Protein AF-A0A7S4EX58-F1 (afdb_monomer_lite)

Sequence (328 aa):
DALAAELEEMRSSMSAAATAREAELASVRAELAATAEAAAAAKGGKDETEAAVLAARRKLASLESQLEQAQHDAELAQRRLKDAAAASDQKIAAAEAQLAAAAAAHTKQLEEARRLGEASAAEAAAAKEEGRKRVEDAERRLAQAEAAAAKSEAGSAAAAAAAKEAIERRAPLEAELASLRARLSEMESKSSGENDKSKMQLLELQEEKRRLTDALARANAEVASSKQAVELLSAQTDKFKGTLAQATKERANLEKEAMLRAEGMRSELMNKVKKLEEELGTASKALEAATAREAAAETERRGVLKDLAEARRAGEESRKALATARDK

Radius of gyration: 64.15 Å; chains: 1; bounding box: 163×26×193 Å

pLDDT: mean 75.38, std 9.01, range [48.28, 93.81]

Structure (mmCIF, N/CA/C/O backbone):
data_AF-A0A7S4EX58-F1
#
_entry.id   AF-A0A7S4EX58-F1
#
loop_
_atom_site.group_PDB
_atom_site.id
_atom_site.type_symbol
_atom_site.label_atom_id
_atom_site.label_alt_id
_atom_site.label_comp_id
_atom_site.label_asym_id
_atom_site.label_entity_id
_atom_site.label_seq_id
_atom_site.pdbx_PDB_ins_code
_atom_site.Cartn_x
_atom_site.Cartn_y
_atom_site.Cartn_z
_atom_site.occupancy
_atom_site.B_iso_or_equiv
_atom_site.auth_seq_id
_atom_site.auth_comp_id
_atom_site.auth_asym_id
_atom_site.auth_atom_id
_atom_site.pdbx_PDB_model_num
ATOM 1 N N . ASP A 1 1 ? 0.909 6.487 7.377 1.00 48.28 1 ASP A N 1
ATOM 2 C CA . ASP A 1 1 ? 0.699 7.629 6.461 1.00 48.28 1 ASP A CA 1
ATOM 3 C C . ASP A 1 1 ? 1.963 8.412 6.144 1.00 48.28 1 ASP A C 1
ATOM 5 O O . ASP A 1 1 ? 2.427 8.293 5.021 1.00 48.28 1 ASP A O 1
ATOM 9 N N . ALA A 1 2 ? 2.586 9.123 7.092 1.00 50.66 2 ALA A N 1
ATOM 10 C CA . ALA A 1 2 ? 3.796 9.920 6.810 1.00 50.66 2 ALA A CA 1
ATOM 11 C C . ALA A 1 2 ? 4.943 9.109 6.165 1.00 50.66 2 ALA A C 1
ATOM 13 O O . ALA A 1 2 ? 5.478 9.494 5.134 1.00 50.66 2 ALA A O 1
ATOM 14 N N . LEU A 1 3 ? 5.239 7.927 6.714 1.00 53.72 3 LEU A N 1
ATOM 15 C CA . LEU A 1 3 ? 6.291 7.030 6.216 1.00 53.72 3 LEU A CA 1
ATOM 16 C C . LEU A 1 3 ? 5.962 6.429 4.834 1.00 53.72 3 LEU A C 1
ATOM 18 O O . LEU A 1 3 ? 6.857 6.143 4.048 1.00 53.72 3 LEU A O 1
ATOM 22 N N . ALA A 1 4 ? 4.673 6.252 4.526 1.00 58.47 4 ALA A N 1
ATOM 23 C CA . ALA A 1 4 ? 4.229 5.766 3.221 1.00 58.47 4 ALA A CA 1
ATOM 24 C C . ALA A 1 4 ? 4.344 6.866 2.154 1.00 58.47 4 ALA A C 1
ATOM 26 O O . ALA A 1 4 ? 4.816 6.592 1.057 1.00 58.47 4 ALA A O 1
ATOM 27 N N . ALA A 1 5 ? 3.988 8.109 2.496 1.00 66.44 5 ALA A N 1
ATOM 28 C CA . ALA A 1 5 ? 4.151 9.261 1.613 1.00 66.44 5 ALA A CA 1
ATOM 29 C C . ALA A 1 5 ? 5.629 9.511 1.264 1.00 66.44 5 ALA A C 1
ATOM 31 O O . ALA A 1 5 ? 5.960 9.702 0.098 1.00 66.44 5 ALA A O 1
ATOM 32 N N . GLU A 1 6 ? 6.520 9.421 2.253 1.00 65.44 6 GLU A N 1
ATOM 33 C CA . GLU A 1 6 ? 7.967 9.604 2.077 1.00 65.44 6 GLU A CA 1
ATOM 34 C C . GLU A 1 6 ? 8.585 8.508 1.184 1.00 65.44 6 GLU A C 1
ATOM 36 O O . GLU A 1 6 ? 9.421 8.775 0.318 1.00 65.44 6 GLU A O 1
ATOM 41 N N . LEU A 1 7 ? 8.127 7.259 1.336 1.00 64.81 7 LEU A N 1
ATOM 42 C CA . LEU A 1 7 ? 8.541 6.146 0.478 1.00 64.81 7 LEU A CA 1
ATOM 43 C C . LEU A 1 7 ? 7.990 6.265 -0.955 1.00 64.81 7 LEU A C 1
ATOM 45 O O . LEU A 1 7 ? 8.694 5.905 -1.901 1.00 64.81 7 LEU A O 1
ATOM 49 N N . GLU A 1 8 ? 6.774 6.786 -1.136 1.00 67.88 8 GLU A N 1
ATOM 50 C CA . GLU A 1 8 ? 6.180 7.029 -2.459 1.00 67.88 8 GLU A CA 1
ATOM 51 C C . GLU A 1 8 ? 6.888 8.181 -3.194 1.00 67.88 8 GLU A C 1
ATOM 53 O O . GLU A 1 8 ? 7.165 8.084 -4.391 1.00 67.88 8 GLU A O 1
ATOM 58 N N . GLU A 1 9 ? 7.266 9.242 -2.478 1.00 75.56 9 GLU A N 1
ATOM 59 C CA . GLU A 1 9 ? 8.052 10.358 -3.014 1.00 75.56 9 GLU A CA 1
ATOM 60 C C . GLU A 1 9 ? 9.459 9.907 -3.436 1.00 75.56 9 GLU A C 1
ATOM 62 O O . GLU A 1 9 ? 9.916 10.205 -4.548 1.00 75.56 9 GLU A O 1
ATOM 67 N N . MET A 1 10 ? 10.127 9.093 -2.609 1.00 69.81 10 MET A N 1
ATOM 68 C CA . MET A 1 10 ? 11.399 8.471 -2.983 1.00 69.81 10 MET A CA 1
ATOM 69 C C . MET A 1 10 ? 11.248 7.562 -4.208 1.00 69.81 10 MET A C 1
ATOM 71 O O . MET A 1 10 ? 12.064 7.620 -5.125 1.00 69.81 10 MET A O 1
ATOM 75 N N . ARG A 1 11 ? 10.189 6.751 -4.280 1.00 73.94 11 ARG A N 1
ATOM 76 C CA . ARG A 1 11 ? 9.934 5.883 -5.439 1.00 73.94 11 ARG A CA 1
ATOM 77 C C . ARG A 1 11 ? 9.703 6.692 -6.717 1.00 73.94 11 ARG A C 1
ATOM 79 O O . ARG A 1 11 ? 10.275 6.360 -7.754 1.00 73.94 11 ARG A O 1
ATOM 86 N N . SER A 1 12 ? 8.887 7.741 -6.644 1.00 73.12 12 SER A N 1
ATOM 87 C CA . SER A 1 12 ? 8.577 8.620 -7.776 1.00 73.12 12 SER A CA 1
ATOM 88 C C . SER A 1 12 ? 9.828 9.343 -8.282 1.00 73.12 12 SER A C 1
ATOM 90 O O . SER A 1 12 ? 10.122 9.317 -9.479 1.00 73.12 12 SER A O 1
ATOM 92 N N . SER A 1 13 ? 10.632 9.899 -7.370 1.00 73.94 13 SER A N 1
ATOM 93 C CA . SER A 1 13 ? 11.884 10.580 -7.724 1.00 73.94 13 SER A CA 1
ATOM 94 C C . SER A 1 13 ? 12.933 9.628 -8.312 1.00 73.94 13 SER A C 1
ATOM 96 O O . SER A 1 13 ? 13.557 9.965 -9.318 1.00 73.94 13 SER A O 1
ATOM 98 N N . MET A 1 14 ? 13.078 8.411 -7.776 1.00 74.81 14 MET A N 1
ATOM 99 C CA . MET A 1 14 ? 13.980 7.395 -8.336 1.00 74.81 14 MET A CA 1
ATOM 100 C C . MET A 1 14 ? 13.517 6.899 -9.709 1.00 74.81 14 MET A C 1
ATOM 102 O O . MET A 1 14 ? 14.339 6.727 -10.608 1.00 74.81 14 MET A O 1
ATOM 106 N N . SER A 1 15 ? 12.207 6.721 -9.907 1.00 75.50 15 SER A N 1
ATOM 107 C CA . SER A 1 15 ? 11.648 6.348 -11.211 1.00 75.50 15 SER A CA 1
ATOM 108 C C . SER A 1 15 ? 11.881 7.435 -12.260 1.00 75.50 15 SER A C 1
ATOM 110 O O . SER A 1 15 ? 12.216 7.110 -13.396 1.00 75.50 15 SER A O 1
ATOM 112 N N . ALA A 1 16 ? 11.713 8.708 -11.893 1.00 75.06 16 ALA A N 1
ATOM 113 C CA . ALA A 1 16 ? 11.980 9.839 -12.778 1.00 75.06 16 ALA A CA 1
ATOM 114 C C . ALA A 1 16 ? 13.479 9.977 -13.102 1.00 75.06 16 ALA A C 1
ATOM 116 O O . ALA A 1 16 ? 13.853 10.286 -14.233 1.00 75.06 16 ALA A O 1
ATOM 117 N N . ALA A 1 17 ? 14.352 9.705 -12.129 1.00 72.00 17 ALA A N 1
ATOM 118 C CA . ALA A 1 17 ? 15.796 9.692 -12.341 1.00 72.00 17 ALA A CA 1
ATOM 119 C C . ALA A 1 17 ? 16.236 8.555 -13.282 1.00 72.00 17 ALA A C 1
ATOM 121 O O . ALA A 1 17 ? 17.120 8.757 -14.116 1.00 72.00 17 ALA A O 1
ATOM 122 N N . ALA A 1 18 ? 15.609 7.377 -13.186 1.00 71.31 18 ALA A N 1
ATOM 123 C CA . ALA A 1 18 ? 15.882 6.251 -14.076 1.00 71.31 18 ALA A CA 1
ATOM 124 C C . ALA A 1 18 ? 15.484 6.558 -15.530 1.00 71.31 18 ALA A C 1
ATOM 126 O O . ALA A 1 18 ? 16.299 6.373 -16.431 1.00 71.31 18 ALA A O 1
ATOM 127 N N . THR A 1 19 ? 14.288 7.110 -15.764 1.00 77.44 19 THR A N 1
ATOM 128 C CA . THR A 1 19 ? 13.850 7.501 -17.117 1.00 77.44 19 THR A CA 1
ATOM 129 C C . THR A 1 19 ? 14.700 8.623 -17.709 1.00 77.44 19 THR A C 1
ATOM 131 O O . THR A 1 19 ? 15.028 8.581 -18.894 1.00 77.44 19 THR A O 1
ATOM 134 N N . ALA A 1 20 ? 15.120 9.601 -16.900 1.00 75.12 20 ALA A N 1
ATOM 135 C CA . ALA A 1 20 ? 16.044 10.642 -17.349 1.00 75.12 20 ALA A CA 1
ATOM 136 C C . ALA A 1 20 ? 17.407 10.060 -17.776 1.00 75.12 20 ALA A C 1
ATOM 138 O O . ALA A 1 20 ? 17.934 10.424 -18.828 1.00 75.12 20 ALA A O 1
ATOM 139 N N . ARG A 1 21 ? 17.952 9.105 -17.009 1.00 75.69 21 ARG A N 1
ATOM 140 C CA . ARG A 1 21 ? 19.211 8.416 -17.345 1.00 75.69 21 ARG A CA 1
ATOM 141 C C . ARG A 1 21 ? 19.100 7.543 -18.592 1.00 75.69 21 ARG A C 1
ATOM 143 O O . ARG A 1 21 ? 20.036 7.504 -19.387 1.00 75.69 21 ARG A O 1
ATOM 150 N N . GLU A 1 22 ? 17.971 6.868 -18.797 1.00 74.31 22 GLU A N 1
ATOM 151 C CA . GLU A 1 22 ? 17.714 6.113 -20.030 1.00 74.31 22 GLU A CA 1
ATOM 152 C C . GLU A 1 22 ? 17.691 7.026 -21.264 1.00 74.31 22 GLU A C 1
ATOM 154 O O . GLU A 1 22 ? 18.261 6.676 -22.301 1.00 74.31 22 GLU A O 1
ATOM 159 N N . ALA A 1 23 ? 17.106 8.222 -21.145 1.00 78.06 23 ALA A N 1
ATOM 160 C CA . ALA A 1 23 ? 17.115 9.218 -22.213 1.00 78.06 23 ALA A CA 1
ATOM 161 C C . ALA A 1 23 ? 18.535 9.745 -22.508 1.00 78.06 23 ALA A C 1
ATOM 163 O O . ALA A 1 23 ? 18.921 9.854 -23.675 1.00 78.06 23 ALA A O 1
ATOM 164 N N . GLU A 1 24 ? 19.346 10.009 -21.477 1.00 76.06 24 GLU A N 1
ATOM 165 C CA . GLU A 1 24 ? 20.757 10.384 -21.656 1.00 76.06 24 GLU A CA 1
ATOM 166 C C . GLU A 1 24 ? 21.575 9.269 -22.320 1.00 76.06 24 GLU A C 1
ATOM 168 O O . GLU A 1 24 ? 22.365 9.544 -23.224 1.00 76.06 24 GLU A O 1
ATOM 173 N N . LEU A 1 25 ? 21.361 8.006 -21.935 1.00 73.06 25 LEU A N 1
ATOM 174 C CA . LEU A 1 25 ? 21.994 6.848 -22.575 1.00 73.06 25 LEU A CA 1
ATOM 175 C C . LEU A 1 25 ? 21.642 6.745 -24.057 1.00 73.06 25 LEU A C 1
ATOM 177 O O . LEU A 1 25 ? 22.523 6.484 -24.878 1.00 73.06 25 LEU A O 1
ATOM 181 N N . ALA A 1 26 ? 20.371 6.950 -24.404 1.00 78.31 26 ALA A N 1
ATOM 182 C CA . ALA A 1 26 ? 19.918 6.944 -25.789 1.00 78.31 26 ALA A CA 1
ATOM 183 C C . ALA A 1 26 ? 20.592 8.059 -26.606 1.00 78.31 26 ALA A C 1
ATOM 185 O O . ALA A 1 26 ? 21.065 7.803 -27.715 1.00 78.31 26 ALA A O 1
ATOM 186 N N . SER A 1 27 ? 20.713 9.259 -26.032 1.00 79.94 27 SER A N 1
ATOM 187 C CA . SER A 1 27 ? 21.401 10.392 -26.660 1.00 79.94 27 SER A CA 1
ATOM 188 C C . SER A 1 27 ? 22.892 10.113 -26.883 1.00 79.94 27 SER A C 1
ATOM 190 O O . SER A 1 27 ? 23.388 10.226 -28.002 1.00 79.94 27 SER A O 1
ATOM 192 N N . VAL A 1 28 ? 23.605 9.640 -25.853 1.00 74.62 28 VAL A N 1
ATOM 193 C CA . VAL A 1 28 ? 25.042 9.324 -25.951 1.00 74.62 28 VAL A CA 1
ATOM 194 C C . VAL A 1 28 ? 25.298 8.189 -26.946 1.00 74.62 28 VAL A C 1
ATOM 196 O O . VAL A 1 28 ? 26.285 8.229 -27.677 1.00 74.62 28 VAL A O 1
ATOM 199 N N . ARG A 1 29 ? 24.408 7.190 -27.029 1.00 78.50 29 ARG A N 1
ATOM 200 C CA . ARG A 1 29 ? 24.471 6.127 -28.050 1.00 78.50 29 ARG A CA 1
ATOM 201 C C . ARG A 1 29 ? 24.299 6.680 -29.465 1.00 78.50 29 ARG A C 1
ATOM 203 O O . ARG A 1 29 ? 25.027 6.257 -30.362 1.00 78.50 29 ARG A O 1
ATOM 210 N N . ALA A 1 30 ? 23.380 7.626 -29.659 1.00 78.00 30 ALA A N 1
ATOM 211 C CA . ALA A 1 30 ? 23.176 8.289 -30.944 1.00 78.00 30 ALA A CA 1
ATOM 212 C C . ALA A 1 30 ? 24.391 9.146 -31.347 1.00 78.00 30 ALA A C 1
ATOM 214 O O . ALA A 1 30 ? 24.838 9.068 -32.490 1.00 78.00 30 ALA A O 1
ATOM 215 N N . GLU A 1 31 ? 24.987 9.888 -30.409 1.00 75.62 31 GLU A N 1
ATOM 216 C CA . GLU A 1 31 ? 26.231 10.639 -30.638 1.00 75.62 31 GLU A CA 1
ATOM 217 C C . GLU A 1 31 ? 27.408 9.714 -30.989 1.00 75.62 31 GLU A C 1
ATOM 219 O O . GLU A 1 31 ? 28.194 10.018 -31.887 1.00 75.62 31 GLU A O 1
ATOM 224 N N . LEU A 1 32 ? 27.517 8.554 -30.331 1.00 72.94 32 LEU A N 1
ATOM 225 C CA . LEU A 1 32 ? 28.529 7.535 -30.636 1.00 72.94 32 LEU A CA 1
ATOM 226 C C . LEU A 1 32 ? 28.367 6.956 -32.044 1.00 72.94 32 LEU A C 1
ATOM 228 O O . LEU A 1 32 ? 29.357 6.737 -32.738 1.00 72.94 32 LEU A O 1
ATOM 232 N N . ALA A 1 33 ? 27.125 6.722 -32.471 1.00 74.62 33 ALA A N 1
ATOM 233 C CA . ALA A 1 33 ? 26.828 6.256 -33.819 1.00 74.62 33 ALA A CA 1
ATOM 234 C C . ALA A 1 33 ? 27.181 7.323 -34.870 1.00 74.62 33 ALA A C 1
ATOM 236 O O . ALA A 1 33 ? 27.884 7.024 -35.833 1.00 74.62 33 ALA A O 1
ATOM 237 N N . ALA A 1 34 ? 26.786 8.578 -34.638 1.00 75.25 34 ALA A N 1
ATOM 238 C CA . ALA A 1 34 ? 27.067 9.691 -35.544 1.00 75.25 34 ALA A CA 1
ATOM 239 C C . ALA A 1 34 ? 28.571 10.006 -35.654 1.00 75.25 34 ALA A C 1
ATOM 241 O O . ALA A 1 34 ? 29.081 10.271 -36.742 1.00 75.25 34 ALA A O 1
ATOM 242 N N . THR A 1 35 ? 29.311 9.944 -34.543 1.00 70.00 35 THR A N 1
ATOM 243 C CA . THR A 1 35 ? 30.772 10.141 -34.540 1.00 70.00 35 THR A CA 1
ATOM 244 C C . THR A 1 35 ? 31.516 8.984 -35.203 1.00 70.00 35 THR A C 1
ATOM 246 O O . THR A 1 35 ? 32.494 9.227 -35.907 1.00 70.00 35 THR A O 1
ATOM 249 N N . ALA A 1 36 ? 31.037 7.743 -35.059 1.00 66.50 36 ALA A N 1
ATOM 250 C CA . ALA A 1 36 ? 31.578 6.595 -35.785 1.00 66.50 36 ALA A CA 1
ATOM 251 C C . ALA A 1 36 ? 31.338 6.700 -37.305 1.00 66.50 36 ALA A C 1
ATOM 253 O O . ALA A 1 36 ? 32.243 6.404 -38.086 1.00 66.50 36 ALA A O 1
ATOM 254 N N . GLU A 1 37 ? 30.163 7.176 -37.734 1.00 70.19 37 GLU A N 1
ATOM 255 C CA . GLU A 1 37 ? 29.864 7.456 -39.148 1.00 70.19 37 GLU A CA 1
ATOM 256 C C . GLU A 1 37 ? 30.723 8.602 -39.707 1.00 70.19 37 GLU A C 1
ATOM 258 O O . GLU A 1 37 ? 31.292 8.479 -40.794 1.00 70.19 37 GLU A O 1
ATOM 263 N N . ALA A 1 38 ? 30.888 9.693 -38.953 1.00 65.50 38 ALA A N 1
ATOM 264 C CA . ALA A 1 38 ? 31.735 10.819 -39.346 1.00 65.50 38 ALA A CA 1
ATOM 265 C C . ALA A 1 38 ? 33.221 10.424 -39.448 1.00 65.50 38 ALA A C 1
ATOM 267 O O . ALA A 1 38 ? 33.907 10.820 -40.394 1.00 65.50 38 ALA A O 1
ATOM 268 N N . ALA A 1 39 ? 33.711 9.591 -38.523 1.00 60.84 39 ALA A N 1
ATOM 269 C CA . ALA A 1 39 ? 35.067 9.044 -38.560 1.00 60.84 39 ALA A CA 1
ATOM 270 C C . ALA A 1 39 ? 35.290 8.112 -39.765 1.00 60.84 39 ALA A C 1
ATOM 272 O O . ALA A 1 39 ? 36.369 8.121 -40.356 1.00 60.84 39 ALA A O 1
ATOM 273 N N . ALA A 1 40 ? 34.270 7.352 -40.179 1.00 61.22 40 ALA A N 1
ATOM 274 C CA . ALA A 1 40 ? 34.325 6.521 -41.382 1.00 61.22 40 ALA A CA 1
ATOM 275 C C . ALA A 1 40 ? 34.343 7.347 -42.687 1.00 61.22 40 ALA A C 1
ATOM 277 O O . ALA A 1 40 ? 34.865 6.882 -43.703 1.00 61.22 40 ALA A O 1
ATOM 278 N N . ALA A 1 41 ? 33.804 8.571 -42.666 1.00 62.78 41 ALA A N 1
ATOM 279 C CA . ALA A 1 41 ? 33.748 9.470 -43.819 1.00 62.78 41 ALA A CA 1
ATOM 280 C C . ALA A 1 41 ? 34.993 10.373 -43.980 1.00 62.78 41 ALA A C 1
ATOM 282 O O . ALA A 1 41 ? 35.302 10.804 -45.095 1.00 62.78 41 ALA A O 1
ATOM 283 N N . ALA A 1 42 ? 35.727 10.668 -42.902 1.00 57.72 42 ALA A N 1
ATOM 284 C CA . ALA A 1 42 ? 36.836 11.622 -42.913 1.00 57.72 42 ALA A CA 1
ATOM 285 C C . ALA A 1 42 ? 38.196 10.982 -43.274 1.00 57.72 42 ALA A C 1
ATOM 287 O O . ALA A 1 42 ? 38.814 10.268 -42.484 1.00 57.72 42 ALA A O 1
ATOM 288 N N . LYS A 1 43 ? 38.743 11.315 -44.452 1.00 52.03 43 LYS A N 1
ATOM 289 C CA . LYS A 1 43 ? 40.153 11.059 -44.804 1.00 52.03 43 LYS A CA 1
ATOM 290 C C . LYS A 1 43 ? 41.063 12.106 -44.132 1.00 52.03 43 LYS A C 1
ATOM 292 O O . LYS A 1 43 ? 41.426 13.073 -44.790 1.00 52.03 43 LYS A O 1
ATOM 297 N N . GLY A 1 44 ? 41.441 11.944 -42.857 1.00 51.03 44 GLY A N 1
ATOM 298 C CA . GLY A 1 44 ? 42.587 12.713 -42.322 1.00 51.03 44 GLY A CA 1
ATOM 299 C C . GLY A 1 44 ? 42.645 13.123 -40.845 1.00 51.03 44 GLY A C 1
ATOM 300 O O . GLY A 1 44 ? 43.591 13.815 -40.496 1.00 51.03 44 GLY A O 1
ATOM 301 N N . GLY A 1 45 ? 41.727 12.713 -39.965 1.00 54.41 45 GLY A N 1
ATOM 302 C CA . GLY A 1 45 ? 41.769 13.085 -38.536 1.00 54.41 45 GLY A CA 1
ATOM 303 C C . GLY A 1 45 ? 41.498 11.903 -37.606 1.00 54.41 45 GLY A C 1
ATOM 304 O O . GLY A 1 45 ? 40.437 11.839 -36.992 1.00 54.41 45 GLY A O 1
ATOM 305 N N . LYS A 1 46 ? 42.414 10.926 -37.552 1.00 58.59 46 LYS A N 1
ATOM 306 C CA . LYS A 1 46 ? 42.236 9.680 -36.776 1.00 58.59 46 LYS A CA 1
ATOM 307 C C . LYS A 1 46 ? 42.320 9.877 -35.258 1.00 58.59 46 LYS A C 1
ATOM 309 O O . LYS A 1 46 ? 41.553 9.259 -34.530 1.00 58.59 46 LYS A O 1
ATOM 314 N N . ASP A 1 47 ? 43.195 10.759 -34.787 1.00 61.38 47 ASP A N 1
ATOM 315 C CA . ASP A 1 47 ? 43.523 10.818 -33.356 1.00 61.38 47 ASP A CA 1
ATOM 316 C C . ASP A 1 47 ? 42.435 11.530 -32.523 1.00 61.38 47 ASP A C 1
ATOM 318 O O . ASP A 1 47 ? 42.091 11.086 -31.428 1.00 61.38 47 ASP A O 1
ATOM 322 N N . GLU A 1 48 ? 41.817 12.592 -33.058 1.00 59.84 48 GLU A N 1
ATOM 323 C CA . GLU A 1 48 ? 40.710 13.302 -32.390 1.00 59.84 48 GLU A CA 1
ATOM 324 C C . GLU A 1 48 ? 39.401 12.492 -32.399 1.00 59.84 48 GLU A C 1
ATOM 326 O O . GLU A 1 48 ? 38.633 12.528 -31.434 1.00 59.84 48 GLU A O 1
ATOM 331 N N . THR A 1 49 ? 39.160 11.706 -33.456 1.00 67.06 49 THR A N 1
ATOM 332 C CA . THR A 1 49 ? 37.973 10.842 -33.563 1.00 67.06 49 THR A CA 1
ATOM 333 C C . THR A 1 49 ? 38.076 9.606 -32.666 1.00 67.06 49 THR A C 1
ATOM 335 O O . THR A 1 49 ? 37.098 9.261 -32.001 1.00 67.06 49 THR A O 1
ATOM 338 N N . GLU A 1 50 ? 39.252 8.981 -32.546 1.00 70.88 50 GLU A N 1
ATOM 339 C CA . GLU A 1 50 ? 39.475 7.884 -31.591 1.00 70.88 50 GLU A CA 1
ATOM 340 C C . GLU A 1 50 ? 39.338 8.344 -30.132 1.00 70.88 50 GLU A C 1
ATOM 342 O O . GLU A 1 50 ? 38.712 7.649 -29.325 1.00 70.88 50 GLU A O 1
ATOM 347 N N . ALA A 1 51 ? 39.845 9.536 -29.793 1.00 73.25 51 ALA A N 1
ATOM 348 C CA . ALA A 1 51 ? 39.696 10.114 -28.458 1.00 73.25 51 ALA A CA 1
ATOM 349 C C . ALA A 1 51 ? 38.223 10.393 -28.100 1.00 73.25 51 ALA A C 1
ATOM 351 O O . ALA A 1 51 ? 37.787 10.069 -26.990 1.00 73.25 51 ALA A O 1
ATOM 352 N N . ALA A 1 52 ? 37.435 10.924 -29.043 1.00 68.75 52 ALA A N 1
ATOM 353 C CA . ALA A 1 52 ? 36.002 11.166 -28.862 1.00 68.75 52 ALA A CA 1
ATOM 354 C C . ALA A 1 52 ? 35.208 9.859 -28.672 1.00 68.75 52 ALA A C 1
ATOM 356 O O . ALA A 1 52 ? 34.380 9.761 -27.763 1.00 68.75 52 ALA A O 1
ATOM 357 N N . VAL A 1 53 ? 35.512 8.818 -29.456 1.00 74.31 53 VAL A N 1
ATOM 358 C CA . VAL A 1 53 ? 34.881 7.492 -29.328 1.00 74.31 53 VAL A CA 1
ATOM 359 C C . VAL A 1 53 ? 35.226 6.835 -27.986 1.00 74.31 53 VAL A C 1
ATOM 361 O O . VAL A 1 53 ? 34.351 6.263 -27.331 1.00 74.31 53 VAL A O 1
ATOM 364 N N . LEU A 1 54 ? 36.478 6.935 -27.527 1.00 77.00 54 LEU A N 1
ATOM 365 C CA . LEU A 1 54 ? 36.900 6.442 -26.209 1.00 77.00 54 LEU A CA 1
ATOM 366 C C . LEU A 1 54 ? 36.205 7.185 -25.059 1.00 77.00 54 LEU A C 1
ATOM 368 O O . LEU A 1 54 ? 35.764 6.546 -24.100 1.00 77.00 54 LEU A O 1
ATOM 372 N N . ALA A 1 55 ? 36.076 8.510 -25.150 1.00 74.38 55 ALA A N 1
ATOM 373 C CA . ALA A 1 55 ? 35.373 9.321 -24.157 1.00 74.38 55 ALA A CA 1
ATOM 374 C C . ALA A 1 55 ? 33.880 8.964 -24.086 1.00 74.38 55 ALA A C 1
ATOM 376 O O . ALA A 1 55 ? 33.343 8.752 -22.996 1.00 74.38 55 ALA A O 1
ATOM 377 N N . ALA A 1 56 ? 33.228 8.809 -25.239 1.00 70.44 56 ALA A N 1
ATOM 378 C CA . ALA A 1 56 ? 31.825 8.430 -25.309 1.00 70.44 56 ALA A CA 1
ATOM 379 C C . ALA A 1 56 ? 31.584 7.006 -24.773 1.00 70.44 56 ALA A C 1
ATOM 381 O O . ALA A 1 56 ? 30.643 6.798 -24.010 1.00 70.44 56 ALA A O 1
ATOM 382 N N . ARG A 1 57 ? 32.474 6.038 -25.055 1.00 77.50 57 ARG A N 1
ATOM 383 C CA . ARG A 1 57 ? 32.402 4.679 -24.476 1.00 77.50 57 ARG A CA 1
ATOM 384 C C . ARG A 1 57 ? 32.534 4.680 -22.954 1.00 77.50 57 ARG A C 1
ATOM 386 O O . ARG A 1 57 ? 31.795 3.967 -22.282 1.00 77.50 57 ARG A O 1
ATOM 393 N N . ARG A 1 58 ? 33.439 5.495 -22.399 1.00 81.56 58 ARG A N 1
ATOM 394 C CA . ARG A 1 58 ? 33.578 5.656 -20.940 1.00 81.56 58 ARG A CA 1
ATOM 395 C C . ARG A 1 58 ? 32.321 6.261 -20.314 1.00 81.56 58 ARG A C 1
ATOM 397 O O . ARG A 1 58 ? 31.876 5.786 -19.274 1.00 81.56 58 ARG A O 1
ATOM 404 N N . LYS A 1 59 ? 31.732 7.274 -20.957 1.00 78.50 59 LYS A N 1
ATOM 405 C CA . LYS A 1 59 ? 30.480 7.897 -20.504 1.00 78.50 59 LYS A CA 1
ATOM 406 C C . LYS A 1 59 ? 29.314 6.906 -20.543 1.00 78.50 59 LYS A C 1
ATOM 408 O O . LYS A 1 59 ? 28.541 6.843 -19.596 1.00 78.50 59 LYS A O 1
ATOM 413 N N . LEU A 1 60 ? 29.237 6.089 -21.590 1.00 75.12 60 LEU A N 1
ATOM 414 C CA . LEU A 1 60 ? 28.212 5.063 -21.765 1.00 75.12 60 LEU A CA 1
ATOM 415 C C . LEU A 1 60 ? 28.317 3.971 -20.688 1.00 75.12 60 LEU A C 1
ATOM 417 O O . LEU A 1 60 ? 27.329 3.705 -20.013 1.00 75.12 60 LEU A O 1
ATOM 421 N N . ALA A 1 61 ? 29.520 3.450 -20.425 1.00 78.19 61 ALA A N 1
ATOM 422 C CA . ALA A 1 61 ? 29.751 2.493 -19.338 1.00 78.19 61 ALA A CA 1
ATOM 423 C C . ALA A 1 61 ? 29.413 3.079 -17.951 1.00 78.19 61 ALA A C 1
ATOM 425 O O . ALA A 1 61 ? 28.842 2.398 -17.100 1.00 78.19 61 ALA A O 1
ATOM 426 N N . SER A 1 62 ? 29.728 4.360 -17.721 1.00 80.50 62 SER A N 1
ATOM 427 C CA . SER A 1 62 ? 29.360 5.051 -16.479 1.00 80.50 62 SER A CA 1
ATOM 428 C C . SER A 1 62 ? 27.845 5.187 -16.322 1.00 80.50 62 SER A C 1
ATOM 430 O O . SER A 1 62 ? 27.337 5.032 -15.214 1.00 80.50 62 SER A O 1
ATOM 432 N N . LEU A 1 63 ? 27.125 5.513 -17.395 1.00 72.31 63 LEU A N 1
ATOM 433 C CA . LEU A 1 63 ? 25.674 5.663 -17.355 1.00 72.31 63 LEU A CA 1
ATOM 434 C C . LEU A 1 63 ? 24.961 4.311 -17.202 1.00 72.31 63 LEU A C 1
ATOM 436 O O . LEU A 1 63 ? 23.972 4.233 -16.480 1.00 72.31 63 LEU A O 1
ATOM 440 N N . GLU A 1 64 ? 25.477 3.243 -17.817 1.00 79.31 64 GLU A N 1
ATOM 441 C CA . GLU A 1 64 ? 24.958 1.878 -17.642 1.00 79.31 64 GLU A CA 1
ATOM 442 C C . GLU A 1 64 ? 25.095 1.411 -16.190 1.00 79.31 64 GLU A C 1
ATOM 444 O O . GLU A 1 64 ? 24.107 0.998 -15.586 1.00 79.31 64 GLU A O 1
ATOM 449 N N . SER A 1 65 ? 26.271 1.595 -15.581 1.00 82.44 65 SER A N 1
ATOM 450 C CA . SER A 1 65 ? 26.478 1.291 -14.158 1.00 82.44 65 SER A CA 1
ATOM 451 C C . SER A 1 65 ? 25.546 2.104 -13.247 1.00 82.44 65 SER A C 1
ATOM 453 O O . SER A 1 65 ? 24.992 1.586 -12.278 1.00 82.44 65 SER A O 1
ATOM 455 N N . GLN A 1 66 ? 25.319 3.379 -13.570 1.00 75.62 66 GLN A N 1
ATOM 456 C CA . GLN A 1 66 ? 24.389 4.231 -12.830 1.00 75.62 66 GLN A CA 1
ATOM 457 C C . GLN A 1 66 ? 22.918 3.815 -12.987 1.00 75.62 66 GLN A C 1
ATOM 459 O O . GLN A 1 66 ? 22.128 4.031 -12.064 1.00 75.62 66 GLN A O 1
ATOM 464 N N . LEU A 1 67 ? 22.532 3.255 -14.134 1.00 75.56 67 LEU A N 1
ATOM 465 C CA . LEU A 1 67 ? 21.187 2.732 -14.363 1.00 75.56 67 LEU A CA 1
ATOM 466 C C . LEU A 1 67 ? 20.957 1.447 -13.562 1.00 75.56 67 LEU A C 1
ATOM 468 O O . LEU A 1 67 ? 19.943 1.344 -12.876 1.00 75.56 67 LEU A O 1
ATOM 472 N N . GLU A 1 68 ? 21.913 0.517 -13.583 1.00 79.94 68 GLU A N 1
ATOM 473 C CA . GLU A 1 68 ? 21.858 -0.715 -12.782 1.00 79.94 68 GLU A CA 1
ATOM 474 C C . GLU A 1 68 ? 21.738 -0.402 -11.285 1.00 79.94 68 GLU A C 1
ATOM 476 O O . GLU A 1 68 ? 20.893 -0.970 -10.591 1.00 79.94 68 GLU A O 1
ATOM 481 N N . GLN A 1 69 ? 22.516 0.570 -10.795 1.00 78.44 69 GLN A N 1
ATOM 482 C CA . GLN A 1 69 ? 22.437 1.023 -9.407 1.00 78.44 69 GLN A CA 1
ATOM 483 C C . GLN A 1 69 ? 21.050 1.602 -9.070 1.00 78.44 69 GLN A C 1
ATOM 485 O O . GLN A 1 69 ? 20.468 1.254 -8.045 1.00 78.44 69 GLN A O 1
ATOM 490 N N . ALA A 1 70 ? 20.485 2.441 -9.946 1.00 70.19 70 ALA A N 1
ATOM 491 C CA . ALA A 1 70 ? 19.158 3.027 -9.738 1.00 70.19 70 ALA A CA 1
ATOM 492 C C . ALA A 1 70 ? 18.036 1.972 -9.756 1.00 70.19 70 ALA A C 1
ATOM 494 O O . ALA A 1 70 ? 17.081 2.071 -8.985 1.00 70.19 70 ALA A O 1
ATOM 495 N N . GLN A 1 71 ? 18.154 0.949 -10.607 1.00 74.62 71 GLN A N 1
ATOM 496 C CA . GLN A 1 71 ? 17.216 -0.174 -10.650 1.00 74.62 71 GLN A CA 1
ATOM 497 C C . GLN A 1 71 ? 17.276 -1.000 -9.362 1.00 74.62 71 GLN A C 1
ATOM 499 O O . GLN A 1 71 ? 16.235 -1.283 -8.768 1.00 74.62 71 GLN A O 1
ATOM 504 N N . HIS A 1 72 ? 18.482 -1.319 -8.887 1.00 77.00 72 HIS A N 1
ATOM 505 C CA . HIS A 1 72 ? 18.672 -2.027 -7.624 1.00 77.00 72 HIS A CA 1
ATOM 506 C C . HIS A 1 72 ? 18.079 -1.252 -6.435 1.00 77.00 72 HIS A C 1
ATOM 508 O O . HIS A 1 72 ? 17.360 -1.821 -5.610 1.00 77.00 72 HIS A O 1
ATOM 514 N N . ASP A 1 73 ? 18.322 0.057 -6.357 1.00 70.31 73 ASP A N 1
ATOM 515 C CA . ASP A 1 73 ? 17.800 0.897 -5.275 1.00 70.31 73 ASP A CA 1
ATOM 516 C C . ASP A 1 73 ? 16.262 0.993 -5.313 1.00 70.31 73 ASP A C 1
ATOM 518 O O . ASP A 1 73 ? 15.606 0.925 -4.266 1.00 70.31 73 ASP A O 1
ATOM 522 N N . ALA A 1 74 ? 15.665 1.048 -6.509 1.00 69.12 74 ALA A N 1
ATOM 523 C CA . ALA A 1 74 ? 14.214 1.020 -6.688 1.00 69.12 74 ALA A CA 1
ATOM 524 C C . ALA A 1 74 ? 13.587 -0.319 -6.250 1.00 69.12 74 ALA A C 1
ATOM 526 O O . ALA A 1 74 ? 12.546 -0.325 -5.585 1.00 69.12 74 ALA A O 1
ATOM 527 N N . GLU A 1 75 ? 14.216 -1.455 -6.567 1.00 76.19 75 GLU A N 1
ATOM 528 C CA . GLU A 1 75 ? 13.773 -2.773 -6.089 1.00 76.19 75 GLU A CA 1
ATOM 529 C C . GLU A 1 75 ? 13.852 -2.880 -4.564 1.00 76.19 75 GLU A C 1
ATOM 531 O O . GLU 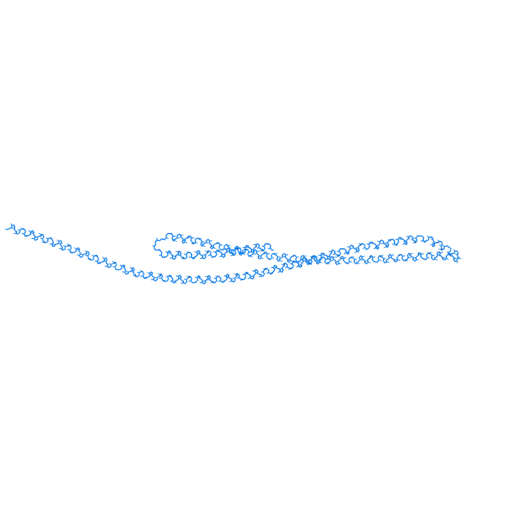A 1 75 ? 12.946 -3.411 -3.910 1.00 76.19 75 GLU A O 1
ATOM 536 N N . LEU A 1 76 ? 14.921 -2.347 -3.975 1.00 75.69 76 LEU A N 1
ATOM 537 C CA . LEU A 1 76 ? 15.138 -2.381 -2.536 1.00 75.69 76 LEU A CA 1
ATOM 538 C C . LEU A 1 76 ? 14.122 -1.494 -1.794 1.00 75.69 76 LEU A C 1
ATOM 540 O O . LEU A 1 76 ? 13.606 -1.890 -0.746 1.00 75.69 76 LEU A O 1
ATOM 544 N N . ALA A 1 77 ? 13.750 -0.348 -2.369 1.00 66.12 77 ALA A N 1
ATOM 545 C CA . ALA A 1 77 ? 12.657 0.487 -1.874 1.00 66.12 77 ALA A CA 1
ATOM 546 C C . ALA A 1 77 ? 11.283 -0.197 -1.991 1.00 66.12 77 ALA A C 1
ATOM 548 O O . ALA A 1 77 ? 10.492 -0.129 -1.049 1.00 66.12 77 ALA A O 1
ATOM 549 N N . GLN A 1 78 ? 11.008 -0.925 -3.081 1.00 69.69 78 GLN A N 1
ATOM 550 C CA . GLN A 1 78 ? 9.769 -1.707 -3.212 1.00 69.69 78 GLN A CA 1
ATOM 551 C C . GLN A 1 78 ? 9.662 -2.818 -2.165 1.00 69.69 78 GLN A C 1
ATOM 553 O O . GLN A 1 78 ? 8.591 -3.020 -1.591 1.00 69.69 78 GLN A O 1
ATOM 558 N N . ARG A 1 79 ? 10.762 -3.529 -1.886 1.00 75.81 79 ARG A N 1
ATOM 559 C CA . ARG A 1 79 ? 10.787 -4.544 -0.820 1.00 75.81 79 ARG A CA 1
ATOM 560 C C . ARG A 1 79 ? 10.491 -3.919 0.539 1.00 75.81 79 ARG A C 1
ATOM 562 O O . ARG A 1 79 ? 9.600 -4.393 1.232 1.00 75.81 79 ARG A O 1
ATOM 569 N N . ARG A 1 80 ? 11.142 -2.796 0.865 1.00 71.31 80 ARG A N 1
ATOM 570 C CA . ARG A 1 80 ? 10.890 -2.051 2.111 1.00 71.31 80 ARG A CA 1
ATOM 571 C C . ARG A 1 80 ? 9.439 -1.591 2.243 1.00 71.31 80 ARG A C 1
ATOM 573 O O . ARG A 1 80 ? 8.874 -1.709 3.323 1.00 71.31 80 ARG A O 1
ATOM 580 N N . LEU A 1 81 ? 8.829 -1.109 1.161 1.00 68.56 81 LEU A N 1
ATOM 581 C CA . LEU A 1 81 ? 7.410 -0.738 1.130 1.00 68.56 81 LEU A CA 1
ATOM 582 C C . LEU A 1 81 ? 6.498 -1.935 1.416 1.00 68.56 81 LEU A C 1
ATOM 584 O O . LEU A 1 81 ? 5.572 -1.830 2.218 1.00 68.56 81 LEU A O 1
ATOM 588 N N . LYS A 1 82 ? 6.778 -3.085 0.798 1.00 74.62 82 LYS A N 1
ATOM 589 C CA . LYS A 1 82 ? 6.007 -4.314 1.012 1.00 74.62 82 LYS A CA 1
ATOM 590 C C . LYS A 1 82 ? 6.135 -4.826 2.448 1.00 74.62 82 LYS A C 1
ATOM 592 O O . LYS A 1 82 ? 5.131 -5.195 3.053 1.00 74.62 82 LYS A O 1
ATOM 597 N N . ASP A 1 83 ? 7.344 -4.804 2.998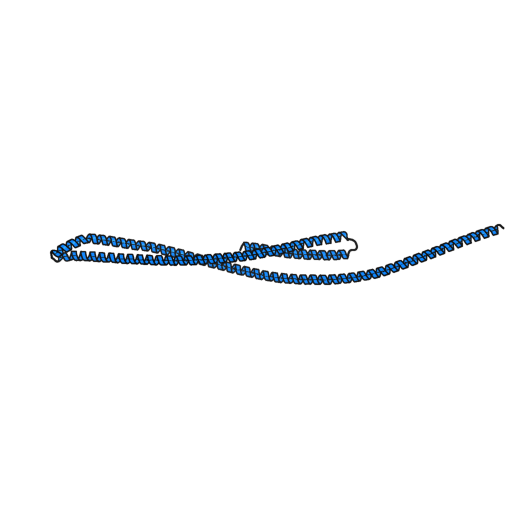 1.00 72.88 83 ASP A N 1
ATOM 598 C CA . ASP A 1 83 ? 7.605 -5.211 4.379 1.00 72.88 83 ASP A CA 1
ATOM 599 C C . ASP A 1 83 ? 6.941 -4.248 5.375 1.00 72.88 83 ASP A C 1
ATOM 601 O O . ASP A 1 83 ? 6.355 -4.684 6.365 1.00 72.88 83 ASP A O 1
ATOM 605 N N . ALA A 1 84 ? 6.958 -2.940 5.092 1.00 62.75 84 ALA A N 1
ATOM 606 C CA . ALA A 1 84 ? 6.271 -1.931 5.894 1.00 62.75 84 ALA A CA 1
ATOM 607 C C . ALA A 1 84 ? 4.743 -2.103 5.864 1.00 62.75 84 ALA A C 1
ATOM 609 O O . ALA A 1 84 ? 4.103 -1.992 6.910 1.00 62.75 84 ALA A O 1
ATOM 610 N N . ALA A 1 85 ? 4.164 -2.420 4.701 1.00 66.00 85 ALA A N 1
ATOM 611 C CA . ALA A 1 85 ? 2.741 -2.731 4.572 1.00 66.00 85 ALA A CA 1
ATOM 612 C C . ALA A 1 85 ? 2.369 -3.976 5.392 1.00 66.00 85 ALA A C 1
ATOM 614 O O . ALA A 1 85 ? 1.473 -3.911 6.230 1.00 66.00 85 ALA A O 1
ATOM 615 N N . ALA A 1 86 ? 3.133 -5.065 5.256 1.00 68.12 86 ALA A N 1
ATOM 616 C CA . ALA A 1 86 ? 2.918 -6.283 6.035 1.00 68.12 86 ALA A CA 1
ATOM 617 C C . ALA A 1 86 ? 3.048 -6.041 7.553 1.00 68.12 86 ALA A C 1
ATOM 619 O O . ALA A 1 86 ? 2.252 -6.552 8.341 1.00 68.12 86 ALA A O 1
ATOM 620 N N . ALA A 1 87 ? 4.019 -5.227 7.979 1.00 65.50 87 ALA A N 1
ATOM 621 C CA . ALA A 1 87 ? 4.184 -4.848 9.380 1.00 65.50 87 ALA A CA 1
ATOM 622 C C . ALA A 1 87 ? 3.027 -3.976 9.898 1.00 65.50 87 ALA A C 1
ATOM 624 O O . ALA A 1 87 ? 2.644 -4.088 11.064 1.00 65.50 87 ALA A O 1
ATOM 625 N N . SER A 1 88 ? 2.459 -3.115 9.051 1.00 62.75 88 SER A N 1
ATOM 626 C CA . SER A 1 88 ? 1.274 -2.325 9.385 1.00 62.75 88 SER A CA 1
ATOM 627 C C . SER A 1 88 ? 0.036 -3.208 9.551 1.00 62.75 88 SER A C 1
ATOM 629 O O . SER A 1 88 ? -0.656 -3.092 10.561 1.00 62.75 88 SER A O 1
ATOM 631 N N . ASP A 1 89 ? -0.196 -4.146 8.630 1.00 66.19 89 ASP A N 1
ATOM 632 C CA . ASP A 1 89 ? -1.313 -5.098 8.703 1.00 66.19 89 ASP A CA 1
ATOM 633 C C . ASP A 1 89 ? -1.252 -5.950 9.979 1.00 66.19 89 ASP A C 1
ATOM 635 O O . ASP A 1 89 ? -2.261 -6.146 10.657 1.00 66.19 89 ASP A O 1
ATOM 639 N N . GLN A 1 90 ? -0.053 -6.395 10.372 1.00 70.31 90 GLN A N 1
ATOM 640 C CA . GLN A 1 90 ? 0.154 -7.107 11.637 1.00 70.31 90 GLN A CA 1
ATOM 641 C C . GLN A 1 90 ? -0.155 -6.241 12.864 1.00 70.31 90 GLN A C 1
ATOM 643 O O . GLN A 1 90 ? -0.760 -6.730 13.819 1.00 70.31 90 GLN A O 1
ATOM 648 N N . LYS A 1 91 ? 0.236 -4.959 12.859 1.00 66.31 91 LYS A N 1
ATOM 649 C CA . LYS A 1 91 ? -0.072 -4.030 13.959 1.00 66.31 91 LYS A CA 1
ATOM 650 C C . LYS A 1 91 ? -1.570 -3.763 14.074 1.00 66.31 91 LYS A C 1
ATOM 652 O O . LYS A 1 91 ? -2.077 -3.734 15.191 1.00 66.31 91 LYS A O 1
ATOM 657 N N . ILE A 1 92 ? -2.263 -3.604 12.947 1.00 65.38 92 ILE A N 1
ATOM 658 C CA . ILE A 1 92 ? -3.718 -3.414 12.908 1.00 65.38 92 ILE A CA 1
ATOM 659 C C . ILE A 1 92 ? -4.416 -4.656 13.465 1.00 65.38 92 ILE A C 1
ATOM 661 O O . ILE A 1 92 ? -5.187 -4.538 14.412 1.00 65.38 92 ILE A O 1
ATOM 665 N N . ALA A 1 93 ? -4.068 -5.850 12.977 1.00 69.81 93 ALA A N 1
ATOM 666 C CA . ALA A 1 93 ? -4.645 -7.100 13.471 1.00 69.81 93 ALA A CA 1
ATOM 667 C C . ALA A 1 93 ? -4.395 -7.310 14.978 1.00 69.81 93 ALA A C 1
ATOM 669 O O . ALA A 1 93 ? -5.281 -7.754 15.710 1.00 69.81 93 ALA A O 1
ATOM 670 N N . ALA A 1 94 ? -3.201 -6.958 15.469 1.00 67.69 94 ALA A N 1
ATOM 671 C CA . ALA A 1 94 ? -2.885 -7.021 16.894 1.00 67.69 94 ALA A CA 1
ATOM 672 C C . ALA A 1 94 ? -3.713 -6.021 17.720 1.00 67.69 94 ALA A C 1
ATOM 674 O O . ALA A 1 94 ? -4.220 -6.382 18.783 1.00 67.69 94 ALA A O 1
ATOM 675 N N . ALA A 1 95 ? -3.880 -4.788 17.235 1.00 58.88 95 ALA A N 1
ATOM 676 C CA . ALA A 1 95 ? -4.694 -3.771 17.894 1.00 58.88 95 ALA A CA 1
ATOM 677 C C . ALA A 1 95 ? -6.184 -4.156 17.921 1.00 58.88 95 ALA A C 1
ATOM 679 O O . ALA A 1 95 ? -6.833 -4.022 18.958 1.00 58.88 95 ALA A O 1
ATOM 680 N N . GLU A 1 96 ? -6.716 -4.704 16.825 1.00 68.06 96 GLU A N 1
ATOM 681 C CA . GLU A 1 96 ? -8.088 -5.219 16.750 1.00 68.06 96 GLU A CA 1
ATOM 682 C C . GLU A 1 96 ? -8.317 -6.366 17.742 1.00 68.06 96 GLU A C 1
ATOM 684 O O . GLU A 1 96 ? -9.311 -6.368 18.473 1.00 68.06 96 GLU A O 1
ATOM 689 N N . ALA A 1 97 ? -7.375 -7.310 17.837 1.00 70.50 97 ALA A N 1
ATOM 690 C CA . ALA A 1 97 ? -7.450 -8.408 18.798 1.00 70.50 97 ALA A CA 1
ATOM 691 C C . ALA A 1 97 ? -7.409 -7.912 20.254 1.00 70.50 97 ALA A C 1
ATOM 693 O O . ALA A 1 97 ? -8.176 -8.388 21.093 1.00 70.50 97 ALA A O 1
ATOM 694 N N . GLN A 1 98 ? -6.550 -6.933 20.559 1.00 72.94 98 GLN A N 1
ATOM 695 C CA . GLN A 1 98 ? -6.483 -6.313 21.886 1.00 72.94 98 GLN A CA 1
ATOM 696 C C . GLN A 1 98 ? -7.779 -5.585 22.240 1.00 72.94 98 GLN A C 1
ATOM 698 O O . GLN A 1 98 ? -8.273 -5.722 23.359 1.00 72.94 98 GLN A O 1
ATOM 703 N N . LEU A 1 99 ? -8.360 -4.852 21.291 1.00 66.94 99 LEU A N 1
ATOM 704 C CA . LEU A 1 99 ? -9.609 -4.134 21.503 1.00 66.94 99 LEU A CA 1
ATOM 705 C C . LEU A 1 99 ? -10.788 -5.094 21.706 1.00 66.94 99 LEU A C 1
ATOM 707 O O . LEU A 1 99 ? -11.600 -4.884 22.607 1.00 66.94 99 LEU A O 1
ATOM 711 N N . ALA A 1 100 ? -10.856 -6.181 20.933 1.00 68.38 100 ALA A N 1
ATOM 712 C CA . ALA A 1 100 ? -11.854 -7.230 21.119 1.00 68.38 100 ALA A CA 1
ATOM 713 C C . ALA A 1 100 ? -11.717 -7.909 22.495 1.00 68.38 100 ALA A C 1
ATOM 715 O O . ALA A 1 100 ? -12.716 -8.112 23.189 1.00 68.38 100 ALA A O 1
ATOM 716 N N . ALA A 1 101 ? -10.487 -8.204 22.927 1.00 72.12 101 ALA A N 1
ATOM 717 C CA . ALA A 1 101 ? -10.217 -8.770 24.246 1.00 72.12 101 ALA A CA 1
ATOM 718 C C . ALA A 1 101 ? -10.602 -7.805 25.382 1.00 72.12 101 ALA A C 1
ATOM 720 O O . ALA A 1 101 ? -11.241 -8.220 26.350 1.00 72.12 101 ALA A O 1
ATOM 721 N N . ALA A 1 102 ? -10.277 -6.516 25.248 1.00 63.06 102 ALA A N 1
ATOM 722 C CA . ALA A 1 102 ? -10.654 -5.484 26.211 1.00 63.06 102 ALA A CA 1
ATOM 723 C C . ALA A 1 102 ? -12.180 -5.317 26.298 1.00 63.06 102 ALA A C 1
ATOM 725 O O . ALA A 1 102 ? -12.732 -5.272 27.397 1.00 63.06 102 ALA A O 1
ATOM 726 N N . ALA A 1 103 ? -12.881 -5.310 25.160 1.00 65.06 103 ALA A N 1
ATOM 727 C CA . ALA A 1 103 ? -14.340 -5.238 25.121 1.00 65.06 103 ALA A CA 1
ATOM 728 C C . ALA A 1 103 ? -15.000 -6.459 25.788 1.00 65.06 103 ALA A C 1
ATOM 730 O O . ALA A 1 103 ? -15.963 -6.308 26.546 1.00 65.06 103 ALA A O 1
ATOM 731 N N . ALA A 1 104 ? -14.471 -7.666 25.561 1.00 70.94 104 ALA A N 1
ATOM 732 C CA . ALA A 1 104 ? -14.962 -8.883 26.206 1.00 70.94 104 ALA A CA 1
ATOM 733 C C . ALA A 1 104 ? -14.727 -8.864 27.727 1.00 70.94 104 ALA A C 1
ATOM 735 O O . ALA A 1 104 ? -15.643 -9.161 28.496 1.00 70.94 104 ALA A O 1
ATOM 736 N N . ALA A 1 105 ? -13.532 -8.458 28.170 1.00 70.38 105 ALA A N 1
ATOM 737 C CA . ALA A 1 105 ? -13.206 -8.318 29.587 1.00 70.38 105 ALA A CA 1
ATOM 738 C C . ALA A 1 105 ? -14.114 -7.293 30.284 1.00 70.38 105 ALA A C 1
ATOM 740 O O . ALA A 1 105 ? -14.677 -7.587 31.338 1.00 70.38 105 ALA A O 1
ATOM 741 N N . HIS A 1 106 ? -14.325 -6.134 29.661 1.00 68.50 106 HIS A N 1
ATOM 742 C CA . HIS A 1 106 ? -15.203 -5.091 30.182 1.00 68.50 106 HIS A CA 1
ATOM 743 C C . HIS A 1 106 ? -16.666 -5.553 30.268 1.00 68.50 106 HIS A C 1
ATOM 745 O O . HIS A 1 106 ? -17.360 -5.282 31.246 1.00 68.50 106 HIS A O 1
ATOM 751 N N . THR A 1 107 ? -17.142 -6.307 29.272 1.00 68.31 107 THR A N 1
ATOM 752 C CA . THR A 1 107 ? -18.500 -6.878 29.289 1.00 68.31 107 THR A CA 1
ATOM 753 C C . THR A 1 107 ? -18.669 -7.866 30.443 1.00 68.31 107 THR A C 1
ATOM 755 O O . THR A 1 107 ? -19.656 -7.795 31.171 1.00 68.31 107 THR A O 1
ATOM 758 N N . LYS A 1 108 ? -17.674 -8.728 30.680 1.00 75.06 108 LYS A N 1
ATOM 759 C CA . LYS A 1 108 ? -17.683 -9.660 31.813 1.00 75.06 108 LYS A CA 1
ATOM 760 C C . LYS A 1 108 ? -17.673 -8.930 33.162 1.00 75.06 108 LYS A C 1
ATOM 762 O O . LYS A 1 108 ? -18.435 -9.292 34.053 1.00 75.06 108 LYS A O 1
ATOM 767 N N . GLN A 1 109 ? -16.861 -7.880 33.299 1.00 68.44 109 GLN A N 1
ATOM 768 C CA . GLN A 1 109 ? -16.833 -7.051 34.509 1.00 68.44 109 GLN A CA 1
ATOM 769 C C . GLN A 1 109 ? -18.179 -6.363 34.767 1.00 68.44 109 GLN A C 1
ATOM 771 O O . GLN A 1 109 ? -18.640 -6.339 35.904 1.00 68.44 109 GLN A O 1
ATOM 776 N N . LEU A 1 110 ? -18.844 -5.859 33.722 1.00 68.19 110 LEU A N 1
ATOM 777 C CA . LEU A 1 110 ? -20.190 -5.292 33.826 1.00 68.19 110 LEU A CA 1
ATOM 778 C C . LEU A 1 110 ? -21.226 -6.328 34.286 1.00 68.19 110 LEU A C 1
ATOM 780 O O . LEU A 1 110 ? -22.079 -6.015 35.114 1.00 68.19 110 LEU A O 1
ATOM 784 N N . GLU A 1 111 ? -21.164 -7.556 33.770 1.00 74.50 111 GLU A N 1
ATOM 785 C CA . GLU A 1 111 ? -22.065 -8.640 34.178 1.00 74.50 111 GLU A CA 1
ATOM 786 C C . GLU A 1 111 ? -21.832 -9.078 35.631 1.00 74.50 111 GLU A C 1
ATOM 788 O O . GLU A 1 111 ? -22.794 -9.285 36.375 1.00 74.50 111 GLU A O 1
ATOM 793 N N . GLU A 1 112 ? -20.574 -9.184 36.061 1.00 75.25 112 GLU A N 1
ATOM 794 C CA . GLU A 1 112 ? -20.216 -9.493 37.450 1.00 75.25 112 GLU A CA 1
ATOM 795 C C . GLU A 1 112 ? -20.639 -8.367 38.403 1.00 75.25 112 GLU A C 1
ATOM 797 O O . GLU A 1 112 ? -21.285 -8.637 39.418 1.00 75.25 112 GLU A O 1
ATOM 802 N N . ALA A 1 113 ? -20.372 -7.106 38.051 1.00 65.00 113 ALA A N 1
ATOM 803 C CA . ALA A 1 113 ? -20.811 -5.947 38.824 1.00 65.00 113 ALA A CA 1
ATOM 804 C C . ALA A 1 113 ? -22.342 -5.878 38.928 1.00 65.00 113 ALA A C 1
ATOM 806 O O . ALA A 1 113 ? -22.878 -5.604 40.002 1.00 65.00 113 ALA A O 1
ATOM 807 N N . ARG A 1 114 ? -23.059 -6.197 37.843 1.00 69.19 114 ARG A N 1
ATOM 808 C CA . ARG A 1 114 ? -24.522 -6.273 37.846 1.00 69.19 114 ARG A CA 1
ATOM 809 C C . ARG A 1 114 ? -25.032 -7.377 38.770 1.00 69.19 114 ARG A C 1
ATOM 811 O O . ARG A 1 114 ? -25.931 -7.112 39.559 1.00 69.19 114 ARG A O 1
ATOM 818 N N . ARG A 1 115 ? -24.453 -8.582 38.720 1.00 74.81 115 ARG A N 1
ATOM 819 C CA . ARG A 1 115 ? -24.835 -9.687 39.619 1.00 74.81 115 ARG A CA 1
ATOM 820 C C . ARG A 1 115 ? -24.604 -9.345 41.087 1.00 74.81 115 ARG A C 1
ATOM 822 O O . ARG A 1 115 ? -25.468 -9.624 41.912 1.00 74.81 115 ARG A O 1
ATOM 829 N N . LEU A 1 116 ? -23.464 -8.735 41.410 1.00 67.00 116 LEU A N 1
ATOM 830 C CA . LEU A 1 116 ? -23.156 -8.299 42.774 1.00 67.00 116 LEU A CA 1
ATOM 831 C C . LEU A 1 116 ? -24.110 -7.191 43.238 1.00 67.00 116 LEU A C 1
ATOM 833 O O . LEU A 1 116 ? -24.598 -7.243 44.365 1.00 67.00 116 LEU A O 1
ATOM 837 N N . GLY A 1 117 ? -24.431 -6.236 42.362 1.00 64.81 117 GLY A N 1
ATOM 838 C CA . GLY A 1 117 ? -25.416 -5.191 42.636 1.00 64.81 117 GLY A CA 1
ATOM 839 C C . GLY A 1 117 ? -26.828 -5.743 42.850 1.00 64.81 117 GLY A C 1
ATOM 840 O O . GLY A 1 117 ? -27.498 -5.347 43.797 1.00 64.81 117 GLY A O 1
ATOM 841 N N . GLU A 1 118 ? -27.271 -6.693 42.024 1.00 74.44 118 GLU A N 1
ATOM 842 C CA . GLU A 1 118 ? -28.574 -7.358 42.164 1.00 74.44 118 GLU A CA 1
ATOM 843 C C . GLU A 1 118 ? -28.653 -8.190 43.456 1.00 74.44 118 GLU A C 1
ATOM 845 O O . GLU A 1 118 ? -29.657 -8.117 44.167 1.00 74.44 118 GLU A O 1
ATOM 850 N N . ALA A 1 119 ? -27.592 -8.925 43.807 1.00 69.75 119 ALA A N 1
ATOM 851 C CA . ALA A 1 119 ? -27.517 -9.685 45.056 1.00 69.75 119 ALA A CA 1
ATOM 852 C C . ALA A 1 119 ? -27.539 -8.767 46.290 1.00 69.75 119 ALA A C 1
ATOM 854 O O . ALA A 1 119 ? -28.331 -8.981 47.205 1.00 69.75 119 ALA A O 1
ATOM 855 N N . SER A 1 120 ? -26.737 -7.699 46.281 1.00 65.88 120 SER A N 1
ATOM 856 C CA . SER A 1 120 ? -26.708 -6.709 47.363 1.00 65.88 120 SER A CA 1
ATOM 857 C C . SER A 1 120 ? -28.045 -5.970 47.503 1.00 65.88 120 SER A C 1
ATOM 859 O O . SER A 1 120 ? -28.538 -5.781 48.616 1.00 65.88 120 SER A O 1
ATOM 861 N N . ALA A 1 121 ? -28.696 -5.620 46.389 1.00 69.38 121 ALA A N 1
ATOM 862 C CA . ALA A 1 121 ? -30.026 -5.017 46.404 1.00 69.38 121 ALA A CA 1
ATOM 863 C C . ALA A 1 121 ? -31.090 -5.972 46.973 1.00 69.38 121 ALA A C 1
ATOM 865 O O . ALA A 1 121 ? -31.966 -5.530 47.720 1.00 69.38 121 ALA A O 1
ATOM 866 N N . ALA A 1 122 ? -31.010 -7.269 46.660 1.00 73.19 122 ALA A N 1
ATOM 867 C CA . ALA A 1 122 ? -31.907 -8.284 47.207 1.00 73.19 122 ALA A CA 1
ATOM 868 C C . ALA A 1 122 ? -31.708 -8.478 48.721 1.00 73.19 122 ALA A C 1
ATOM 870 O O . ALA A 1 122 ? -32.690 -8.520 49.462 1.00 73.19 122 ALA A O 1
ATOM 871 N N . GLU A 1 123 ? -30.460 -8.524 49.197 1.00 71.50 123 GLU A N 1
ATOM 872 C CA . GLU A 1 123 ? -30.143 -8.590 50.631 1.00 71.50 123 GLU A CA 1
ATOM 873 C C . GLU A 1 123 ? -30.626 -7.342 51.379 1.00 71.50 123 GLU A C 1
ATOM 875 O O . GLU A 1 123 ? -31.268 -7.451 52.426 1.00 71.50 123 GLU A O 1
ATOM 880 N N . ALA A 1 124 ? -30.399 -6.151 50.820 1.00 68.12 124 ALA A N 1
ATOM 881 C CA . ALA A 1 124 ? -30.879 -4.900 51.398 1.00 68.12 124 ALA A CA 1
ATOM 882 C C . ALA A 1 124 ? -32.416 -4.836 51.441 1.00 68.12 124 ALA A 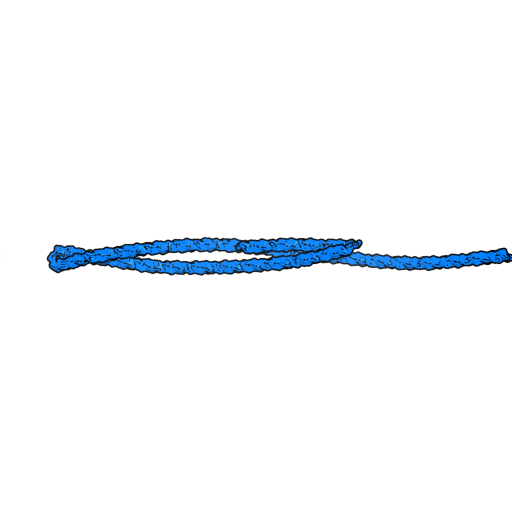C 1
ATOM 884 O O . ALA A 1 124 ? -32.990 -4.360 52.423 1.00 68.12 124 ALA A O 1
ATOM 885 N N . ALA A 1 125 ? -33.100 -5.332 50.405 1.00 74.38 125 ALA A N 1
ATOM 886 C CA . ALA A 1 125 ? -34.557 -5.432 50.389 1.00 74.38 125 ALA A CA 1
ATOM 887 C C . ALA A 1 125 ? -35.067 -6.405 51.464 1.00 74.38 125 ALA A C 1
ATOM 889 O O . ALA A 1 125 ? -35.979 -6.053 52.212 1.00 74.38 125 ALA A O 1
ATOM 890 N N . ALA A 1 126 ? -34.440 -7.577 51.606 1.00 79.12 126 ALA A N 1
ATOM 891 C CA . ALA A 1 126 ? -34.783 -8.554 52.637 1.00 79.12 126 ALA A CA 1
ATOM 892 C C . ALA A 1 126 ? -34.573 -7.998 54.059 1.00 79.12 126 ALA A C 1
ATOM 894 O O . ALA A 1 126 ? -35.446 -8.148 54.913 1.00 79.12 126 ALA A O 1
ATOM 895 N N . ALA A 1 127 ? -33.469 -7.286 54.303 1.00 71.81 127 ALA A N 1
ATOM 896 C CA . ALA A 1 127 ? -33.189 -6.653 55.592 1.00 71.81 127 ALA A CA 1
ATOM 897 C C . ALA A 1 127 ? -34.194 -5.537 55.935 1.00 71.81 127 ALA A C 1
ATOM 899 O O . ALA A 1 127 ? -34.614 -5.409 57.088 1.00 71.81 127 ALA A O 1
ATOM 900 N N . LYS A 1 128 ? -34.626 -4.746 54.943 1.00 76.75 128 LYS A N 1
ATOM 901 C CA . LYS A 1 128 ? -35.690 -3.742 55.123 1.00 76.75 128 LYS A CA 1
ATOM 902 C C . LYS A 1 128 ? -37.041 -4.385 55.420 1.00 76.75 128 LYS A C 1
ATOM 904 O O . LYS A 1 128 ? -37.740 -3.922 56.318 1.00 76.75 128 LYS A O 1
ATOM 909 N N . GLU A 1 129 ? -37.401 -5.440 54.693 1.00 83.25 129 GLU A N 1
ATOM 910 C CA . GLU A 1 129 ? -38.629 -6.214 54.907 1.00 83.25 129 GLU A CA 1
ATOM 911 C C . GLU A 1 129 ? -38.667 -6.792 56.332 1.00 83.25 129 GLU A C 1
ATOM 913 O O . GLU A 1 129 ? -39.662 -6.664 57.046 1.00 83.25 129 GLU A O 1
ATOM 918 N N . GLU A 1 130 ? -37.557 -7.379 56.785 1.00 81.06 130 GLU A N 1
ATOM 919 C CA . GLU A 1 130 ? -37.430 -7.910 58.140 1.00 81.06 130 GLU A CA 1
ATOM 920 C C . GLU A 1 130 ? -37.473 -6.797 59.199 1.00 81.06 130 GLU A C 1
ATOM 922 O O . GLU A 1 130 ? -38.143 -6.934 60.224 1.00 81.06 130 GLU A O 1
ATOM 927 N N . GLY A 1 131 ? -36.823 -5.660 58.936 1.00 75.50 131 GLY A N 1
ATOM 928 C CA . GLY A 1 131 ? -36.897 -4.470 59.782 1.00 75.50 131 GLY A CA 1
ATOM 929 C C . GLY A 1 131 ? -38.327 -3.944 59.943 1.00 75.50 131 GLY A C 1
ATOM 930 O O . GLY A 1 131 ? -38.740 -3.653 61.064 1.00 75.50 131 GLY A O 1
ATOM 931 N N . ARG A 1 132 ? -39.108 -3.884 58.855 1.00 80.69 132 ARG A N 1
ATOM 932 C CA . ARG A 1 132 ? -40.529 -3.490 58.885 1.00 80.69 132 ARG A CA 1
ATOM 933 C C . ARG A 1 132 ? -41.363 -4.451 59.721 1.00 80.69 132 ARG A C 1
ATOM 935 O O . ARG A 1 132 ? -42.098 -3.997 60.590 1.00 80.69 132 ARG A O 1
ATOM 942 N N . LYS A 1 133 ? -41.171 -5.763 59.554 1.00 85.62 133 LYS A N 1
ATOM 943 C CA . LYS A 1 133 ? -41.852 -6.781 60.375 1.00 85.62 133 LYS A CA 1
ATOM 944 C C . LYS A 1 133 ? -41.549 -6.621 61.867 1.00 85.62 133 LYS A C 1
ATOM 946 O O . LYS A 1 133 ? -42.456 -6.714 62.685 1.00 85.62 133 LYS A O 1
ATOM 951 N N . ARG A 1 134 ? -40.297 -6.317 62.234 1.00 77.19 134 ARG A N 1
ATOM 952 C CA . ARG A 1 134 ? -39.916 -6.051 63.637 1.00 77.19 134 ARG A CA 1
ATOM 953 C C . ARG A 1 134 ? -40.582 -4.790 64.195 1.00 77.19 134 ARG A C 1
ATOM 955 O O . ARG A 1 134 ? -40.985 -4.799 65.354 1.00 77.19 134 ARG A O 1
ATOM 962 N N . VAL A 1 135 ? -40.706 -3.732 63.390 1.00 83.44 135 VAL A N 1
ATOM 963 C CA . VAL A 1 135 ? -41.441 -2.511 63.767 1.00 83.44 135 VAL A CA 1
ATOM 964 C C . VAL A 1 135 ? -42.928 -2.821 63.961 1.00 83.44 135 VAL A C 1
ATOM 966 O O . VAL A 1 135 ? -43.468 -2.492 65.011 1.00 83.44 135 VAL A O 1
ATOM 969 N N . GLU A 1 136 ? -43.566 -3.520 63.021 1.00 85.25 136 GLU A N 1
ATOM 970 C CA . GLU A 1 136 ? -44.979 -3.920 63.117 1.00 85.25 136 GLU A CA 1
ATOM 971 C C . GLU A 1 136 ? -45.258 -4.815 64.336 1.00 85.25 136 GLU A C 1
ATOM 973 O O . GLU A 1 136 ? -46.254 -4.636 65.037 1.00 85.25 136 GLU A O 1
ATOM 978 N N . ASP A 1 137 ? -44.379 -5.774 64.634 1.00 83.00 137 ASP A N 1
ATOM 979 C CA . ASP A 1 137 ? -44.526 -6.637 65.808 1.00 83.00 137 ASP A CA 1
ATOM 980 C C . ASP A 1 137 ? -44.327 -5.866 67.121 1.00 83.00 137 ASP A C 1
ATOM 982 O O . ASP A 1 137 ? -45.043 -6.119 68.095 1.00 83.00 137 ASP A O 1
ATOM 986 N N . ALA A 1 138 ? -43.406 -4.898 67.159 1.00 75.50 138 ALA A N 1
ATOM 987 C CA . ALA A 1 138 ? -43.244 -3.999 68.300 1.00 75.50 138 ALA A CA 1
ATOM 988 C C . ALA A 1 138 ? -44.473 -3.087 68.488 1.00 75.50 138 ALA A C 1
ATOM 990 O O . ALA A 1 138 ? -44.936 -2.917 69.615 1.00 75.50 138 ALA A O 1
ATOM 991 N N . GLU A 1 139 ? -45.066 -2.581 67.401 1.00 83.50 139 GLU A N 1
ATOM 992 C CA . GLU A 1 139 ? -46.328 -1.825 67.421 1.00 83.50 139 GLU A CA 1
ATOM 993 C C . GLU A 1 139 ? -47.493 -2.665 67.944 1.00 83.50 139 GLU A C 1
ATOM 995 O O . GLU A 1 139 ? -48.252 -2.203 68.796 1.00 83.50 139 GLU A O 1
ATOM 1000 N N . ARG A 1 140 ? -47.608 -3.929 67.517 1.00 83.81 140 ARG A N 1
ATOM 1001 C CA . ARG A 1 140 ? -48.620 -4.857 68.048 1.00 83.81 140 ARG A CA 1
ATOM 1002 C C . ARG A 1 140 ? -48.433 -5.110 69.542 1.00 83.81 140 ARG A C 1
ATOM 1004 O O . ARG A 1 140 ? -49.422 -5.130 70.272 1.00 83.81 140 ARG A O 1
ATOM 1011 N N . ARG A 1 141 ? -47.193 -5.296 70.012 1.00 79.38 141 ARG A N 1
ATOM 1012 C CA . ARG A 1 141 ? -46.885 -5.484 71.444 1.00 79.38 141 ARG A CA 1
ATOM 1013 C C . ARG A 1 141 ? -47.220 -4.241 72.263 1.00 79.38 141 ARG A C 1
ATOM 1015 O O . ARG A 1 141 ? -47.799 -4.376 73.339 1.00 79.38 141 ARG A O 1
ATOM 1022 N N . LEU A 1 142 ? -46.910 -3.053 71.743 1.00 78.12 142 LEU A N 1
ATOM 1023 C CA . LEU A 1 142 ? -47.271 -1.786 72.375 1.00 78.12 142 LEU A CA 1
ATOM 1024 C C . LEU A 1 142 ? -48.797 -1.633 72.463 1.00 78.12 142 LEU A C 1
ATOM 1026 O O . LEU A 1 142 ? -49.318 -1.412 73.551 1.00 78.12 142 LEU A O 1
ATOM 1030 N N . ALA A 1 143 ? -49.524 -1.871 71.368 1.00 79.00 143 ALA A N 1
ATOM 1031 C CA . ALA A 1 143 ? -50.987 -1.811 71.347 1.00 79.00 143 ALA A CA 1
ATOM 1032 C C . ALA A 1 143 ? -51.642 -2.833 72.297 1.00 79.00 143 ALA A C 1
ATOM 1034 O O . ALA A 1 143 ? -52.651 -2.539 72.937 1.00 79.00 143 ALA A O 1
ATOM 1035 N N . GLN A 1 144 ? -51.072 -4.037 72.434 1.00 80.00 144 GLN A N 1
ATOM 1036 C CA . GLN A 1 144 ? -51.532 -5.037 73.406 1.00 80.00 144 GLN A CA 1
ATOM 1037 C C . GLN A 1 144 ? -51.303 -4.586 74.854 1.00 80.00 144 GLN A C 1
ATOM 1039 O O . GLN A 1 144 ? -52.187 -4.780 75.690 1.00 80.00 144 GLN A O 1
ATOM 1044 N N . ALA A 1 145 ? -50.150 -3.978 75.151 1.00 74.88 145 ALA A N 1
ATOM 1045 C CA . ALA A 1 145 ? -49.858 -3.420 76.469 1.00 74.88 145 ALA A CA 1
ATOM 1046 C C . ALA A 1 145 ? -50.796 -2.246 76.802 1.00 74.88 145 ALA A C 1
ATOM 1048 O O . ALA A 1 145 ? -51.349 -2.196 77.899 1.00 74.88 145 ALA A O 1
ATOM 1049 N N . GLU A 1 146 ? -51.058 -1.357 75.841 1.00 79.62 146 GLU A N 1
ATOM 1050 C CA . GLU A 1 146 ? -52.019 -0.256 75.982 1.00 79.62 146 GLU A CA 1
ATOM 1051 C C . GLU A 1 146 ? -53.454 -0.766 76.192 1.00 79.62 146 GLU A C 1
ATOM 1053 O O . GLU A 1 146 ? -54.155 -0.304 77.093 1.00 79.62 146 GLU A O 1
ATOM 1058 N N . ALA A 1 147 ? -53.886 -1.780 75.436 1.00 79.94 147 ALA A N 1
ATOM 1059 C CA . ALA A 1 147 ? -55.199 -2.399 75.606 1.00 79.94 147 ALA A CA 1
ATOM 1060 C C . ALA A 1 147 ? -55.344 -3.128 76.957 1.00 79.94 147 ALA A C 1
ATOM 1062 O O . ALA A 1 147 ? -56.424 -3.120 77.554 1.00 79.94 147 ALA A O 1
ATOM 1063 N N . ALA A 1 148 ? -54.278 -3.762 77.454 1.00 74.06 148 ALA A N 1
ATOM 1064 C CA . ALA A 1 148 ? -54.256 -4.387 78.776 1.00 74.06 148 ALA A CA 1
ATOM 1065 C C . ALA A 1 148 ? -54.311 -3.342 79.903 1.00 74.06 148 ALA A C 1
ATOM 1067 O O . ALA A 1 148 ? -55.043 -3.539 80.873 1.00 74.06 148 ALA A O 1
ATOM 1068 N N . ALA A 1 149 ? -53.614 -2.213 79.744 1.00 70.12 149 ALA A N 1
ATOM 1069 C CA . ALA A 1 149 ? -53.702 -1.080 80.662 1.00 70.12 149 ALA A CA 1
ATOM 1070 C C . ALA A 1 149 ? -55.123 -0.481 80.697 1.00 70.12 149 ALA A C 1
ATOM 1072 O O . ALA A 1 149 ? -55.651 -0.220 81.779 1.00 70.12 149 ALA A O 1
ATOM 1073 N N . ALA A 1 150 ? -55.785 -0.349 79.541 1.00 71.75 150 ALA A N 1
ATOM 1074 C CA . ALA A 1 150 ? -57.154 0.170 79.439 1.00 71.75 150 ALA A CA 1
ATOM 1075 C C . ALA A 1 150 ? -58.214 -0.763 80.065 1.00 71.75 150 ALA A C 1
ATOM 1077 O O . ALA A 1 150 ? -59.180 -0.302 80.667 1.00 71.75 150 ALA A O 1
ATOM 1078 N N . LYS A 1 151 ? -58.030 -2.090 80.000 1.00 67.00 151 LYS A N 1
ATOM 1079 C CA . LYS A 1 151 ? -58.943 -3.075 80.627 1.00 67.00 151 LYS A CA 1
ATOM 1080 C C . LYS A 1 151 ? -58.919 -3.069 82.164 1.00 67.00 151 LYS A C 1
ATOM 1082 O O . LYS A 1 151 ? -59.774 -3.703 82.783 1.00 67.00 151 LYS A O 1
ATOM 1087 N N . SER A 1 152 ? -57.974 -2.363 82.784 1.00 56.06 152 SER A N 1
ATOM 1088 C CA . SER A 1 152 ? -57.869 -2.212 84.243 1.00 56.06 152 SER A CA 1
ATOM 1089 C C . SER A 1 152 ? -59.048 -1.474 84.876 1.00 56.06 152 SER A C 1
ATOM 1091 O O . SER A 1 152 ? -59.352 -1.684 86.049 1.00 56.06 152 SER A O 1
ATOM 1093 N N . GLU A 1 153 ? -59.768 -0.687 84.075 1.00 56.44 153 GLU A N 1
ATOM 1094 C CA . GLU A 1 153 ? -60.940 0.077 84.502 1.00 56.44 153 GLU A CA 1
ATOM 1095 C C . GLU A 1 153 ? -62.180 -0.813 84.749 1.00 56.44 153 GLU A C 1
ATOM 1097 O O . GLU A 1 153 ? -63.179 -0.344 85.287 1.00 56.44 153 GLU A O 1
ATOM 1102 N N . ALA A 1 154 ? -62.118 -2.116 84.428 1.00 53.25 154 ALA A N 1
ATOM 1103 C CA . ALA A 1 154 ? -63.242 -3.060 84.512 1.00 53.25 154 ALA A CA 1
ATOM 1104 C C . ALA A 1 154 ? -63.347 -3.881 85.827 1.00 53.25 154 ALA A C 1
ATOM 1106 O O . ALA A 1 154 ? -64.192 -4.769 85.923 1.00 53.25 154 ALA A O 1
ATOM 1107 N N . GLY A 1 155 ? -62.548 -3.588 86.866 1.00 54.72 155 GLY A N 1
ATOM 1108 C CA . GLY A 1 155 ? -62.935 -3.899 88.257 1.00 54.72 155 GLY A CA 1
ATOM 1109 C C . GLY A 1 155 ? -62.557 -5.263 88.873 1.00 54.72 155 GLY A C 1
ATOM 1110 O O . GLY A 1 155 ? -63.301 -5.755 89.719 1.00 54.72 155 GLY A O 1
ATOM 1111 N N . SER A 1 156 ? -61.406 -5.874 88.547 1.00 64.12 156 SER A N 1
ATOM 1112 C CA . SER A 1 156 ? -60.880 -7.032 89.312 1.00 64.12 156 SER A CA 1
ATOM 1113 C C . SER A 1 156 ? -59.431 -6.832 89.788 1.00 64.12 156 SER A C 1
ATOM 1115 O O . SER A 1 156 ? -58.622 -6.207 89.106 1.00 64.12 156 SER A O 1
ATOM 1117 N N . ALA A 1 157 ? -59.068 -7.385 90.955 1.00 65.25 157 ALA A N 1
ATOM 1118 C CA . ALA A 1 157 ? -57.719 -7.258 91.531 1.00 65.25 157 ALA A CA 1
ATOM 1119 C C . ALA A 1 157 ? -56.616 -7.893 90.655 1.00 65.25 157 ALA A C 1
ATOM 1121 O O . ALA A 1 157 ? -55.494 -7.391 90.607 1.00 65.25 157 ALA A O 1
ATOM 1122 N N . ALA A 1 158 ? -56.947 -8.953 89.908 1.00 62.44 158 ALA A N 1
ATOM 1123 C CA . ALA A 1 158 ? -56.049 -9.550 88.918 1.00 62.44 158 ALA A CA 1
ATOM 1124 C C . ALA A 1 158 ? -55.852 -8.635 87.693 1.00 62.44 158 ALA A C 1
ATOM 1126 O O . ALA A 1 158 ? -54.751 -8.564 87.149 1.00 62.44 158 ALA A O 1
ATOM 1127 N N . ALA A 1 159 ? -56.887 -7.885 87.295 1.00 61.09 159 ALA A N 1
ATOM 1128 C CA . ALA A 1 159 ? -56.796 -6.899 86.218 1.00 61.09 159 ALA A CA 1
ATOM 1129 C C . ALA A 1 159 ? -55.956 -5.673 86.624 1.00 61.09 159 ALA A C 1
ATOM 1131 O O . ALA A 1 159 ? -55.194 -5.164 85.807 1.00 61.09 159 ALA A O 1
ATOM 1132 N N . ALA A 1 160 ? -56.022 -5.242 87.888 1.00 64.56 160 ALA A N 1
ATOM 1133 C CA . ALA A 1 160 ? -55.210 -4.135 88.405 1.00 64.56 160 ALA A CA 1
ATOM 1134 C C . ALA A 1 160 ? -53.703 -4.463 88.442 1.00 64.56 160 ALA A C 1
ATOM 1136 O O . ALA A 1 160 ? -52.875 -3.622 88.089 1.00 64.56 160 ALA A O 1
ATOM 1137 N N . ALA A 1 161 ? -53.337 -5.695 88.818 1.00 68.69 161 ALA A N 1
ATOM 1138 C CA . ALA A 1 161 ? -51.946 -6.152 88.793 1.00 68.69 161 ALA A CA 1
ATOM 1139 C C . ALA A 1 161 ? -51.398 -6.251 87.356 1.00 68.69 161 ALA A C 1
ATOM 1141 O O . ALA A 1 161 ? -50.320 -5.727 87.075 1.00 68.69 161 ALA A O 1
ATOM 1142 N N . ALA A 1 162 ? -52.174 -6.834 86.434 1.00 65.75 162 ALA A N 1
ATOM 1143 C CA . ALA A 1 162 ? -51.807 -6.938 85.019 1.00 65.75 162 ALA A CA 1
ATOM 1144 C C . ALA A 1 162 ? -51.666 -5.563 84.338 1.00 65.75 162 ALA A C 1
ATOM 1146 O O . ALA A 1 162 ? -50.809 -5.371 83.479 1.00 65.75 162 ALA A O 1
ATOM 1147 N N . ALA A 1 163 ? -52.475 -4.584 84.740 1.00 65.06 163 ALA A N 1
ATOM 1148 C CA . ALA A 1 163 ? -52.422 -3.229 84.210 1.00 65.06 163 ALA A CA 1
ATOM 1149 C C . ALA A 1 163 ? -51.203 -2.438 84.674 1.00 65.06 163 ALA A C 1
ATOM 1151 O O . ALA A 1 163 ? -50.591 -1.730 83.879 1.00 65.06 163 ALA A O 1
ATOM 1152 N N . LYS A 1 164 ? -50.824 -2.583 85.948 1.00 74.88 164 LYS A N 1
ATOM 1153 C CA . LYS A 1 164 ? -49.610 -1.962 86.478 1.00 74.88 164 LYS A CA 1
ATOM 1154 C C . LYS A 1 164 ? -48.369 -2.477 85.744 1.00 74.88 164 LYS A C 1
ATOM 1156 O O . LYS A 1 164 ? -47.534 -1.686 85.321 1.00 74.88 164 LYS A O 1
ATOM 1161 N N . GLU A 1 165 ? -48.312 -3.784 85.504 1.00 75.38 165 GLU A N 1
ATOM 1162 C CA . GLU A 1 165 ? -47.252 -4.413 84.715 1.00 75.38 165 GLU A CA 1
ATOM 1163 C C . GLU A 1 165 ? -47.258 -3.952 83.242 1.00 75.38 165 GLU A C 1
ATOM 1165 O O . GLU A 1 165 ? -46.200 -3.708 82.664 1.00 75.38 165 GLU A O 1
ATOM 1170 N N . ALA A 1 166 ? -48.433 -3.764 82.628 1.00 70.38 166 ALA A N 1
ATOM 1171 C CA . ALA A 1 166 ? -48.551 -3.214 81.273 1.00 70.38 166 ALA A CA 1
ATOM 1172 C C . ALA A 1 166 ? -48.075 -1.752 81.173 1.00 70.38 166 ALA A C 1
ATOM 1174 O O . ALA A 1 166 ? -47.404 -1.395 80.204 1.00 70.38 166 ALA A O 1
ATOM 1175 N N . ILE A 1 167 ? -48.367 -0.920 82.176 1.00 75.31 167 ILE A N 1
ATOM 1176 C CA . ILE A 1 167 ? -47.906 0.476 82.245 1.00 75.31 167 ILE A CA 1
ATOM 1177 C C . ILE A 1 167 ? -46.382 0.535 82.406 1.00 75.31 167 ILE A C 1
ATOM 1179 O O . ILE A 1 167 ? -45.721 1.289 81.692 1.00 75.31 167 ILE A O 1
ATOM 1183 N N . GLU A 1 168 ? -45.809 -0.294 83.284 1.00 79.62 168 GLU A N 1
ATOM 1184 C CA . GLU A 1 168 ? -44.355 -0.380 83.485 1.00 79.62 168 GLU A CA 1
ATOM 1185 C C . GLU A 1 168 ? -43.621 -0.878 82.225 1.00 79.62 168 GLU A C 1
ATOM 1187 O O . GLU A 1 168 ? -42.505 -0.441 81.941 1.00 79.62 168 GLU A O 1
ATOM 1192 N N . ARG A 1 169 ? -44.261 -1.734 81.418 1.00 77.44 169 ARG A N 1
ATOM 1193 C CA . ARG A 1 169 ? -43.716 -2.228 80.141 1.00 77.44 169 ARG A CA 1
ATOM 1194 C C . ARG A 1 169 ? -43.915 -1.276 78.958 1.00 77.44 169 ARG A C 1
ATOM 1196 O O . ARG A 1 169 ? -43.265 -1.461 77.933 1.00 77.44 169 ARG A O 1
ATOM 1203 N N . ARG A 1 170 ? -44.761 -0.249 79.067 1.00 74.44 170 ARG A N 1
ATOM 1204 C CA . ARG A 1 170 ? -45.072 0.664 77.953 1.00 74.44 170 ARG A CA 1
ATOM 1205 C C . ARG A 1 170 ? -43.891 1.556 77.564 1.00 74.44 170 ARG A C 1
ATOM 1207 O O . ARG A 1 170 ? -43.499 1.574 76.403 1.00 74.44 170 ARG A O 1
ATOM 1214 N N . ALA A 1 171 ? -43.285 2.241 78.533 1.00 75.94 171 ALA A N 1
ATOM 1215 C CA . ALA A 1 171 ? -42.137 3.122 78.300 1.00 75.94 171 ALA A CA 1
ATOM 1216 C C . ALA A 1 171 ? -40.927 2.417 77.637 1.00 75.94 171 ALA A C 1
ATOM 1218 O O . ALA A 1 171 ? -40.373 2.968 76.682 1.00 75.94 171 ALA A O 1
ATOM 1219 N N . PRO A 1 172 ? -40.507 1.204 78.062 1.00 75.00 172 PRO A N 1
ATOM 1220 C CA . PRO A 1 172 ? -39.436 0.492 77.368 1.00 75.00 172 PRO A CA 1
ATOM 1221 C C . PRO A 1 172 ? -39.840 0.027 75.960 1.00 75.00 172 PRO A C 1
ATOM 1223 O O . PRO A 1 172 ? -39.000 0.077 75.064 1.00 75.00 172 PRO A O 1
ATOM 1226 N N . LEU A 1 173 ? -41.107 -0.351 75.730 1.00 76.25 173 LEU A N 1
ATOM 1227 C CA . LEU A 1 173 ? -41.599 -0.702 74.390 1.00 76.25 173 LEU A CA 1
ATOM 1228 C C . LEU A 1 173 ? -41.601 0.505 73.441 1.00 76.25 173 LEU A C 1
ATOM 1230 O O . LEU A 1 173 ? -41.181 0.366 72.298 1.00 76.25 173 LEU A O 1
ATOM 1234 N N . GLU A 1 174 ? -42.006 1.693 73.897 1.00 78.31 174 GLU A N 1
ATOM 1235 C CA . GLU A 1 174 ? -41.956 2.930 73.099 1.00 78.31 174 GLU A CA 1
ATOM 1236 C C . GLU A 1 174 ? -40.517 3.315 72.718 1.00 78.31 174 GLU A C 1
ATOM 1238 O O . GLU A 1 174 ? -40.252 3.688 71.571 1.00 78.31 174 GLU A O 1
ATOM 1243 N N . ALA A 1 175 ? -39.570 3.172 73.651 1.00 78.88 175 ALA A N 1
ATOM 1244 C CA . ALA A 1 175 ? -38.152 3.416 73.394 1.00 78.88 175 ALA A CA 1
ATOM 1245 C C . ALA A 1 175 ? -37.554 2.403 72.398 1.00 78.88 175 ALA A C 1
ATOM 1247 O O . ALA A 1 175 ? -36.786 2.781 71.507 1.00 78.88 175 ALA A O 1
ATOM 1248 N N . GLU A 1 176 ? -37.928 1.124 72.507 1.00 79.81 176 GLU A N 1
ATOM 1249 C CA . GLU A 1 176 ? -37.540 0.078 71.555 1.00 79.81 176 GLU A CA 1
ATOM 1250 C C . GLU A 1 176 ? -38.081 0.383 70.149 1.00 79.81 176 GLU A C 1
ATOM 1252 O O . GLU A 1 176 ? -37.336 0.335 69.168 1.00 79.81 176 GLU A O 1
ATOM 1257 N N . LEU A 1 177 ? -39.346 0.794 70.049 1.00 79.25 177 LEU A N 1
ATOM 1258 C CA . LEU A 1 177 ? -40.011 1.144 68.793 1.00 79.25 177 LEU A CA 1
ATOM 1259 C C . LEU A 1 177 ? -39.371 2.369 68.119 1.00 79.25 177 LEU A C 1
ATOM 1261 O O . LEU A 1 177 ? -39.116 2.360 66.912 1.00 79.25 177 LEU A O 1
ATOM 1265 N N . ALA A 1 178 ? -39.051 3.408 68.895 1.00 80.62 178 ALA A N 1
ATOM 1266 C CA . ALA A 1 178 ? -38.339 4.587 68.405 1.00 80.62 178 ALA A CA 1
ATOM 1267 C C . ALA A 1 178 ? -36.939 4.231 67.872 1.00 80.62 178 ALA A C 1
ATOM 1269 O O . ALA A 1 178 ? -36.543 4.695 66.800 1.00 80.62 178 ALA A O 1
ATOM 1270 N N . SER A 1 179 ? -36.218 3.351 68.573 1.00 82.94 179 SER A N 1
ATOM 1271 C CA . SER A 1 179 ? -34.906 2.845 68.152 1.00 82.94 179 SER A CA 1
ATOM 1272 C C . SER A 1 179 ? -34.984 2.019 66.861 1.00 82.94 179 SER A C 1
ATOM 1274 O O . SER A 1 179 ? -34.179 2.211 65.945 1.00 82.94 179 SER A O 1
ATOM 1276 N N . LEU A 1 180 ? -35.986 1.141 66.733 1.00 79.38 180 LEU A N 1
ATOM 1277 C CA . LEU A 1 180 ? -36.207 0.345 65.522 1.00 79.38 180 LEU A CA 1
ATOM 1278 C C . LEU A 1 180 ? -36.554 1.222 64.312 1.00 79.38 180 LEU A C 1
ATOM 1280 O O . LEU A 1 180 ? -35.995 1.014 63.234 1.00 79.38 180 LEU A O 1
ATOM 1284 N N . ARG A 1 181 ? -37.402 2.244 64.486 1.00 82.69 181 ARG A N 1
ATOM 1285 C CA . ARG A 1 181 ? -37.731 3.210 63.423 1.00 82.69 181 ARG A CA 1
ATOM 1286 C C . ARG A 1 181 ? -36.516 4.031 62.987 1.00 82.69 181 ARG A C 1
ATOM 1288 O O . ARG A 1 181 ? -36.314 4.219 61.788 1.00 82.69 181 ARG A O 1
ATOM 1295 N N . ALA A 1 182 ? -35.679 4.471 63.929 1.00 82.81 182 ALA A N 1
ATOM 1296 C CA . ALA A 1 182 ? -34.441 5.184 63.615 1.00 82.81 182 ALA A CA 1
ATOM 1297 C C . ALA A 1 182 ? -33.474 4.310 62.796 1.00 82.81 182 ALA A C 1
ATOM 1299 O O . ALA A 1 182 ? -32.968 4.751 61.765 1.00 82.81 182 ALA A O 1
ATOM 1300 N N . ARG A 1 183 ? -33.290 3.042 63.193 1.00 81.06 183 ARG A N 1
ATOM 1301 C CA . ARG A 1 183 ? -32.465 2.074 62.448 1.00 81.06 183 ARG A CA 1
ATOM 1302 C C . ARG A 1 183 ? -33.019 1.771 61.054 1.00 81.06 183 ARG A C 1
ATOM 1304 O O . ARG A 1 183 ? -32.240 1.647 60.113 1.00 81.06 183 ARG A O 1
ATOM 1311 N N . LEU A 1 184 ? -34.343 1.665 60.903 1.00 82.38 184 LEU A N 1
ATOM 1312 C CA . LEU A 1 184 ? -34.982 1.454 59.599 1.00 82.38 184 LEU A CA 1
ATOM 1313 C C . LEU A 1 184 ? -34.732 2.644 58.657 1.00 82.38 184 LEU A C 1
ATOM 1315 O O . LEU A 1 184 ? -34.317 2.443 57.519 1.00 82.38 184 LEU A O 1
ATOM 1319 N N . SER A 1 185 ? -34.901 3.872 59.156 1.00 80.38 185 SER A N 1
ATOM 1320 C CA . SER A 1 185 ? -34.635 5.109 58.405 1.00 80.38 185 SER A CA 1
ATOM 1321 C C . SER A 1 185 ? -33.159 5.234 57.989 1.00 80.38 185 SER A C 1
ATOM 1323 O O . SER A 1 185 ? -32.833 5.575 56.847 1.00 80.38 185 SER A O 1
ATOM 1325 N N . GLU A 1 186 ? -32.234 4.869 58.880 1.00 82.88 186 GLU A N 1
ATOM 1326 C CA . GLU A 1 186 ? -30.801 4.843 58.573 1.00 82.88 186 GLU A CA 1
ATOM 1327 C C . GLU A 1 186 ? -30.458 3.810 57.481 1.00 82.88 186 GLU A C 1
ATOM 1329 O O . GLU A 1 186 ? -29.693 4.107 56.562 1.00 82.88 186 GLU A O 1
ATOM 1334 N N . MET A 1 187 ? -31.055 2.613 57.515 1.00 77.75 187 MET A N 1
ATOM 1335 C CA . MET A 1 187 ? -30.885 1.617 56.446 1.00 77.75 187 MET A CA 1
ATOM 1336 C C . MET A 1 187 ? -31.479 2.079 55.108 1.00 77.75 187 MET A C 1
ATOM 1338 O O . MET A 1 187 ? -30.886 1.852 54.050 1.00 77.75 187 MET A O 1
ATOM 1342 N N . GLU A 1 188 ? -32.640 2.739 55.127 1.00 79.31 188 GLU A N 1
ATOM 1343 C CA . GLU A 1 188 ? -33.270 3.268 53.916 1.00 79.31 188 GLU A CA 1
ATOM 1344 C C . GLU A 1 188 ? -32.401 4.347 53.253 1.00 79.31 188 GLU A C 1
ATOM 1346 O O . GLU A 1 188 ? -32.128 4.243 52.053 1.00 79.31 188 GLU A O 1
ATOM 1351 N N . SER A 1 189 ? -31.869 5.293 54.033 1.00 76.62 189 SER A N 1
ATOM 1352 C CA . SER A 1 189 ? -30.976 6.351 53.534 1.00 76.62 189 SER A CA 1
ATOM 1353 C C . SER A 1 189 ? -29.636 5.831 52.991 1.00 76.62 189 SER A C 1
ATOM 1355 O O . SER A 1 189 ? -29.231 6.240 51.901 1.00 76.62 189 SER A O 1
ATOM 1357 N N . LYS A 1 190 ? -28.972 4.885 53.675 1.00 76.81 190 LYS A N 1
ATOM 1358 C CA . LYS A 1 190 ? -27.702 4.296 53.200 1.00 76.81 190 LYS A CA 1
ATOM 1359 C C . LYS A 1 190 ? -27.858 3.586 51.854 1.00 76.81 190 LYS A C 1
ATOM 1361 O O . LYS A 1 190 ? -27.089 3.852 50.934 1.00 76.81 190 LYS A O 1
ATOM 1366 N N . SER A 1 191 ? -28.905 2.773 51.700 1.00 72.19 191 SER A N 1
ATOM 1367 C CA . SER A 1 191 ? -29.153 2.064 50.434 1.00 72.19 191 SER A CA 1
ATOM 1368 C C . SER A 1 191 ? -29.473 3.004 49.261 1.00 72.19 191 SER A C 1
ATOM 1370 O O . SER A 1 191 ? -29.168 2.686 48.115 1.00 72.19 191 SER A O 1
ATOM 1372 N N . SER A 1 192 ? -30.080 4.169 49.531 1.00 73.88 192 SER A N 1
ATOM 1373 C CA . SER A 1 192 ? -30.356 5.177 48.502 1.00 73.88 192 SER A CA 1
ATOM 1374 C C . SER A 1 192 ? -29.055 5.759 47.953 1.00 73.88 192 SER A C 1
ATOM 1376 O O . SER A 1 192 ? -28.879 5.825 46.740 1.00 73.88 192 SER A O 1
ATOM 1378 N N . GLY A 1 193 ? -28.121 6.126 48.838 1.00 71.69 193 GLY A N 1
ATOM 1379 C CA . GLY A 1 193 ? -26.840 6.713 48.439 1.00 71.69 193 GLY A CA 1
ATOM 1380 C C . GLY A 1 193 ? -25.923 5.745 47.682 1.00 71.69 193 GLY A C 1
ATOM 1381 O O . GLY A 1 193 ? -25.202 6.162 46.775 1.00 71.69 193 GLY A O 1
ATOM 1382 N N . GLU A 1 194 ? -25.953 4.452 48.011 1.00 71.38 194 GLU A N 1
ATOM 1383 C CA . GLU A 1 194 ? -25.213 3.426 47.259 1.00 71.38 194 GLU A CA 1
ATOM 1384 C C . GLU A 1 194 ? -25.792 3.210 45.855 1.00 71.38 194 GLU A C 1
ATOM 1386 O O . GLU A 1 194 ? -25.037 3.130 44.887 1.00 71.38 194 GLU A O 1
ATOM 1391 N N . ASN A 1 195 ? -27.120 3.218 45.716 1.00 71.50 195 ASN A N 1
ATOM 1392 C CA . ASN A 1 195 ? -27.787 3.062 44.423 1.00 71.50 195 ASN A CA 1
ATOM 1393 C C . ASN A 1 195 ? -27.479 4.232 43.464 1.00 71.50 195 ASN A C 1
ATOM 1395 O O . ASN A 1 195 ? -27.265 4.027 42.267 1.00 71.50 195 ASN A O 1
ATOM 1399 N N . ASP A 1 196 ? -27.385 5.457 43.988 1.00 72.56 196 ASP A N 1
ATOM 1400 C CA . ASP A 1 196 ? -27.003 6.633 43.198 1.00 72.56 196 ASP A CA 1
ATOM 1401 C C . ASP A 1 196 ? -25.547 6.556 42.706 1.00 72.56 196 ASP A C 1
ATOM 1403 O O . ASP A 1 196 ? -25.267 6.878 41.547 1.00 72.56 196 ASP A O 1
ATOM 1407 N N . LYS A 1 197 ? -24.622 6.046 43.534 1.00 72.56 197 LYS A N 1
ATOM 1408 C CA . LYS A 1 197 ? -23.233 5.784 43.113 1.00 72.56 197 LYS A CA 1
ATOM 1409 C C . LYS A 1 197 ? -23.156 4.731 42.010 1.00 72.56 197 LYS A C 1
ATOM 1411 O O . LYS A 1 197 ? -22.458 4.946 41.021 1.00 72.56 197 LYS A O 1
ATOM 1416 N N . SER A 1 198 ? -23.886 3.625 42.148 1.00 71.81 198 SER A N 1
ATOM 1417 C CA . SER A 1 198 ? -23.921 2.578 41.121 1.00 71.81 198 SER A CA 1
ATOM 1418 C C . SER A 1 198 ? -24.493 3.090 39.796 1.00 71.81 198 SER A C 1
ATOM 1420 O O . SER A 1 198 ? -23.970 2.751 38.737 1.00 71.81 198 SER A O 1
ATOM 1422 N N . LYS A 1 199 ? -25.515 3.958 39.823 1.00 72.94 199 LYS A N 1
ATOM 1423 C CA . LYS A 1 199 ? -26.048 4.603 38.609 1.00 72.94 199 LYS A CA 1
ATOM 1424 C C . LYS A 1 199 ? -25.034 5.519 37.926 1.00 72.94 199 LYS A C 1
ATOM 1426 O O . LYS A 1 199 ? -24.929 5.475 36.704 1.00 72.94 199 LYS A O 1
ATOM 1431 N N . MET A 1 200 ? -24.293 6.321 38.692 1.00 76.00 200 MET A N 1
ATOM 1432 C CA . MET A 1 200 ? -23.234 7.187 38.153 1.00 76.00 200 MET A CA 1
ATOM 1433 C C . MET A 1 200 ? -22.143 6.376 37.447 1.00 76.00 200 MET A C 1
ATOM 1435 O O . MET A 1 200 ? -21.804 6.679 36.308 1.00 76.00 200 MET A O 1
ATOM 1439 N N . GLN A 1 201 ? -21.667 5.293 38.067 1.00 75.56 201 GLN A N 1
ATOM 1440 C CA . GLN A 1 201 ? -20.685 4.400 37.441 1.00 75.56 201 GLN A CA 1
ATOM 1441 C C . GLN A 1 201 ? -21.226 3.760 36.157 1.00 75.56 201 GLN A C 1
ATOM 1443 O O . GLN A 1 201 ? -20.511 3.626 35.168 1.00 75.56 201 GLN A O 1
ATOM 1448 N N . LEU A 1 202 ? -22.507 3.386 36.139 1.00 74.69 202 LEU A N 1
ATOM 1449 C CA . LEU A 1 202 ? -23.134 2.798 34.957 1.00 74.69 202 LEU A CA 1
ATOM 1450 C C . LEU A 1 202 ? -23.231 3.809 33.800 1.00 74.69 202 LEU A C 1
ATOM 1452 O O . LEU A 1 202 ? -23.042 3.423 32.647 1.00 74.69 202 LEU A O 1
ATOM 1456 N N . LEU A 1 203 ? -23.466 5.091 34.097 1.00 75.81 203 LEU A N 1
ATOM 1457 C CA . LEU A 1 203 ? -23.423 6.175 33.110 1.00 75.81 203 LEU A CA 1
ATOM 1458 C C . LEU A 1 203 ? -22.004 6.407 32.569 1.00 75.81 203 LEU A C 1
ATOM 1460 O O . LEU A 1 203 ? -21.837 6.486 31.354 1.00 75.81 203 LEU A O 1
ATOM 1464 N N . GLU A 1 204 ? -20.984 6.438 33.431 1.00 77.19 204 GLU A N 1
ATOM 1465 C CA . GLU A 1 204 ? -19.579 6.567 33.005 1.00 77.19 204 GLU A CA 1
ATOM 1466 C C . GLU A 1 204 ? -19.164 5.422 32.069 1.00 77.19 204 GLU A C 1
ATOM 1468 O O . GLU A 1 204 ? -18.621 5.663 30.989 1.00 77.19 204 GLU A O 1
ATOM 1473 N N . LEU A 1 205 ? -19.511 4.178 32.414 1.00 75.62 205 LEU A N 1
ATOM 1474 C CA . LEU A 1 205 ? -19.206 3.009 31.581 1.00 75.62 205 LEU A CA 1
ATOM 1475 C C . LEU A 1 205 ? -19.970 3.033 30.245 1.00 75.62 205 LEU A C 1
ATOM 1477 O O . LEU A 1 205 ? -19.468 2.555 29.224 1.00 75.62 205 LEU A O 1
ATOM 1481 N N . GLN A 1 206 ? -21.179 3.603 30.211 1.00 72.06 206 GLN A N 1
ATOM 1482 C CA . GLN A 1 206 ? -21.919 3.814 28.963 1.00 72.06 206 GLN A CA 1
ATOM 1483 C C . GLN A 1 206 ? -21.268 4.879 28.072 1.00 72.06 206 GLN A C 1
ATOM 1485 O O . GLN A 1 206 ? -21.187 4.684 26.854 1.00 72.06 206 GLN A O 1
ATOM 1490 N N . GLU A 1 207 ? -20.780 5.979 28.648 1.00 78.50 207 GLU A N 1
ATOM 1491 C CA . GLU A 1 207 ? -20.038 7.002 27.906 1.00 78.50 207 GLU A CA 1
ATOM 1492 C C . GLU A 1 207 ? -18.717 6.460 27.357 1.00 78.50 207 GLU A C 1
ATOM 1494 O O . GLU A 1 207 ? -18.384 6.706 26.195 1.00 78.50 207 GLU A O 1
ATOM 1499 N N . GLU A 1 208 ? -17.988 5.673 28.145 1.00 70.62 208 GLU A N 1
ATOM 1500 C CA . GLU A 1 208 ? -16.735 5.054 27.718 1.00 70.62 208 GLU A CA 1
ATOM 1501 C C . GLU A 1 208 ? -16.961 4.039 26.589 1.00 70.62 208 GLU A C 1
ATOM 1503 O O . GLU A 1 208 ? -16.283 4.090 25.559 1.00 70.62 208 GLU A O 1
ATOM 1508 N N . LYS A 1 209 ? -18.005 3.204 26.691 1.00 69.44 209 LYS A N 1
ATOM 1509 C CA . LYS A 1 209 ? -18.430 2.320 25.594 1.00 69.44 209 LYS A CA 1
ATOM 1510 C C . LYS A 1 209 ? -18.739 3.105 24.318 1.00 69.44 209 LYS A C 1
ATOM 1512 O O . LYS A 1 209 ? -18.364 2.675 23.223 1.00 69.44 209 LYS A O 1
ATOM 1517 N N . ARG A 1 210 ? -19.414 4.253 24.433 1.00 73.88 210 ARG A N 1
ATOM 1518 C CA . ARG A 1 210 ? -19.718 5.116 23.284 1.00 73.88 210 ARG A CA 1
ATOM 1519 C C . ARG A 1 210 ? -18.439 5.675 22.661 1.00 73.88 210 ARG A C 1
ATOM 1521 O O . ARG A 1 210 ? -18.267 5.558 21.452 1.00 73.88 210 ARG A O 1
ATOM 1528 N N . ARG A 1 211 ? -17.504 6.176 23.477 1.00 76.00 211 ARG A N 1
ATOM 1529 C CA . ARG A 1 211 ? -16.194 6.664 23.010 1.00 76.00 211 ARG A CA 1
ATOM 1530 C C . ARG A 1 211 ? -15.398 5.583 22.281 1.00 76.00 211 ARG A C 1
ATOM 1532 O O . ARG A 1 211 ? -14.859 5.857 21.212 1.00 76.00 211 ARG A O 1
ATOM 1539 N N . LEU A 1 212 ? -15.356 4.362 22.818 1.00 70.12 212 LEU A N 1
ATOM 1540 C CA . LEU A 1 212 ? -14.674 3.231 22.181 1.00 70.12 212 LEU A CA 1
ATOM 1541 C C . LEU A 1 212 ? -15.331 2.836 20.853 1.00 70.12 212 LEU A C 1
ATOM 1543 O O . LEU A 1 212 ? -14.635 2.543 19.885 1.00 70.12 212 LEU A O 1
ATOM 1547 N N . THR A 1 213 ? -16.662 2.885 20.778 1.00 67.44 213 THR A N 1
ATOM 1548 C CA . THR A 1 213 ? -17.401 2.597 19.538 1.00 67.44 213 THR A CA 1
ATOM 1549 C C . THR A 1 213 ? -17.108 3.646 18.459 1.00 67.44 213 THR A C 1
ATOM 1551 O O . THR A 1 213 ? -16.832 3.295 17.313 1.00 67.44 213 THR A O 1
ATOM 1554 N N . ASP A 1 214 ? -17.087 4.929 18.828 1.00 71.19 214 ASP A N 1
ATOM 1555 C CA . ASP A 1 214 ? -16.749 6.026 17.912 1.00 71.19 214 ASP A CA 1
ATOM 1556 C C . ASP A 1 214 ? -15.279 5.975 17.458 1.00 71.19 214 ASP A C 1
ATOM 1558 O O . ASP A 1 214 ? -14.955 6.369 16.334 1.00 71.19 214 ASP A O 1
ATOM 1562 N N . ALA A 1 215 ? -14.369 5.509 18.320 1.00 68.31 215 ALA A N 1
ATOM 1563 C CA . ALA A 1 215 ? -12.967 5.288 17.971 1.00 68.31 215 ALA A CA 1
ATOM 1564 C C . ALA A 1 215 ? -12.809 4.120 16.984 1.00 68.31 215 ALA A C 1
ATOM 1566 O O . ALA A 1 215 ? -12.110 4.260 15.982 1.00 68.31 215 ALA A O 1
ATOM 1567 N N . LEU A 1 216 ? -13.521 3.009 17.210 1.00 70.12 216 LEU A N 1
ATOM 1568 C CA . LEU A 1 216 ? -13.546 1.862 16.299 1.00 70.12 216 LEU A CA 1
ATOM 1569 C C . LEU A 1 216 ? -14.071 2.259 14.909 1.00 70.12 216 LEU A C 1
ATOM 1571 O O . LEU A 1 216 ? -13.483 1.897 13.893 1.00 70.12 216 LEU A O 1
ATOM 1575 N N . ALA A 1 217 ? -15.157 3.036 14.852 1.00 72.19 217 ALA A N 1
ATOM 1576 C CA . ALA A 1 217 ? -15.721 3.508 13.589 1.00 72.19 217 ALA A CA 1
ATOM 1577 C C . ALA A 1 217 ? -14.729 4.381 12.801 1.00 72.19 217 ALA A C 1
ATOM 1579 O O . ALA A 1 217 ? -14.611 4.234 11.584 1.00 72.19 217 ALA A O 1
ATOM 1580 N N . ARG A 1 218 ? -13.981 5.253 13.493 1.00 76.19 218 ARG A N 1
ATOM 1581 C CA . ARG A 1 218 ? -12.925 6.075 12.883 1.00 76.19 218 ARG A CA 1
ATOM 1582 C C . ARG A 1 218 ? -11.767 5.234 12.353 1.00 76.19 218 ARG A C 1
ATOM 1584 O O . ARG A 1 218 ? -11.394 5.415 11.200 1.00 76.19 218 ARG A O 1
ATOM 1591 N N . ALA A 1 219 ? -11.267 4.288 13.146 1.00 65.81 219 ALA A N 1
ATOM 1592 C CA . ALA A 1 219 ? -10.202 3.383 12.718 1.00 65.81 219 ALA A CA 1
ATOM 1593 C C . ALA A 1 219 ? -10.616 2.562 11.482 1.00 65.81 219 ALA A C 1
ATOM 1595 O O . ALA A 1 219 ? -9.858 2.454 10.522 1.00 65.81 219 ALA A O 1
ATOM 1596 N N . ASN A 1 220 ? -11.855 2.062 11.444 1.00 70.19 220 ASN A N 1
ATOM 1597 C CA . ASN A 1 220 ? -12.378 1.341 10.282 1.00 70.19 220 ASN A CA 1
ATOM 1598 C C . ASN A 1 220 ? -12.462 2.217 9.022 1.00 70.19 220 ASN A C 1
ATOM 1600 O O . ASN A 1 220 ? -12.171 1.743 7.923 1.00 70.19 220 ASN A O 1
ATOM 1604 N N . ALA A 1 221 ? -12.848 3.488 9.163 1.00 72.38 221 ALA A N 1
ATOM 1605 C CA . ALA A 1 221 ? -12.869 4.428 8.045 1.00 72.38 221 ALA A CA 1
ATOM 1606 C C . ALA A 1 221 ? -11.453 4.715 7.513 1.00 72.38 221 ALA A C 1
ATOM 1608 O O . ALA A 1 221 ? -11.251 4.783 6.301 1.00 72.38 221 ALA A O 1
ATOM 1609 N N . GLU A 1 222 ? -10.469 4.824 8.406 1.00 68.81 222 GLU A N 1
ATOM 1610 C CA . GLU A 1 222 ? -9.060 5.012 8.053 1.00 68.81 222 GLU A CA 1
ATOM 1611 C C . GLU A 1 222 ? -8.508 3.791 7.303 1.00 68.81 222 GLU A C 1
ATOM 1613 O O . GLU A 1 222 ? -7.969 3.939 6.209 1.00 68.81 222 GLU A O 1
ATOM 1618 N N . VAL A 1 223 ? -8.773 2.573 7.792 1.00 74.25 223 VAL A N 1
ATOM 1619 C CA . VAL A 1 223 ? -8.400 1.321 7.107 1.00 74.25 223 VAL A CA 1
ATOM 1620 C C . VAL A 1 223 ? -9.039 1.216 5.718 1.00 74.25 223 VAL A C 1
ATOM 1622 O O . VAL A 1 223 ? -8.384 0.791 4.764 1.00 74.25 223 VAL A O 1
ATOM 1625 N N . ALA A 1 224 ? -10.308 1.605 5.569 1.00 71.12 224 ALA A N 1
ATOM 1626 C CA . ALA A 1 224 ? -10.976 1.614 4.268 1.00 71.12 224 ALA A CA 1
ATOM 1627 C C . ALA A 1 224 ? -10.316 2.604 3.290 1.00 71.12 224 ALA A C 1
ATOM 1629 O O . ALA A 1 224 ? -10.086 2.257 2.130 1.00 71.12 224 ALA A O 1
ATOM 1630 N N . SER A 1 225 ? -9.955 3.796 3.771 1.00 71.94 225 SER A N 1
ATOM 1631 C CA . SER A 1 225 ? -9.214 4.797 2.995 1.00 71.94 225 SER A CA 1
ATOM 1632 C C . SER A 1 225 ? -7.834 4.276 2.570 1.00 71.94 225 SER A C 1
ATOM 1634 O O . SER A 1 225 ? -7.479 4.339 1.391 1.00 71.94 225 SER A O 1
ATOM 1636 N N . SER A 1 226 ? -7.080 3.659 3.489 1.00 67.50 226 SER A N 1
ATOM 1637 C CA . SER A 1 226 ? -5.777 3.059 3.178 1.00 67.50 226 SER A CA 1
ATOM 1638 C C . SER A 1 226 ? -5.888 1.947 2.131 1.00 67.50 226 SER A C 1
ATOM 1640 O O . SER A 1 226 ? -5.060 1.883 1.224 1.00 67.50 226 SER A O 1
ATOM 1642 N N . LYS A 1 227 ? -6.928 1.103 2.191 1.00 76.56 227 LYS A N 1
ATOM 1643 C CA . LYS A 1 227 ? -7.174 0.071 1.166 1.00 76.56 227 LYS A CA 1
ATOM 1644 C C . LYS A 1 227 ? -7.404 0.674 -0.219 1.00 76.56 227 LYS A C 1
ATOM 1646 O O . LYS A 1 227 ? -6.804 0.202 -1.181 1.00 76.56 227 LYS A O 1
ATOM 1651 N N . GLN A 1 228 ? -8.202 1.738 -0.321 1.00 72.75 228 GLN A N 1
ATOM 1652 C CA . GLN A 1 228 ? -8.416 2.438 -1.593 1.00 72.75 228 GLN A CA 1
ATOM 1653 C C . GLN A 1 228 ? -7.119 3.046 -2.143 1.00 72.75 228 GLN A C 1
ATOM 1655 O O . GLN A 1 228 ? -6.853 2.957 -3.341 1.00 72.75 228 GLN A O 1
ATOM 1660 N N . ALA A 1 229 ? -6.278 3.621 -1.278 1.00 64.38 229 ALA A N 1
ATOM 1661 C CA . ALA A 1 229 ? -4.976 4.145 -1.685 1.00 64.38 229 ALA A CA 1
ATOM 1662 C C . ALA A 1 229 ? -4.056 3.036 -2.229 1.00 64.38 229 ALA A C 1
ATOM 1664 O O . ALA A 1 229 ? -3.433 3.209 -3.278 1.00 64.38 229 ALA A O 1
ATOM 1665 N N . VAL A 1 230 ? -4.017 1.872 -1.570 1.00 74.69 230 VAL A N 1
ATOM 1666 C CA . VAL A 1 230 ? -3.242 0.707 -2.031 1.00 74.69 230 VAL A CA 1
ATOM 1667 C C . VAL A 1 230 ? -3.751 0.186 -3.378 1.00 74.69 230 VAL A C 1
ATOM 1669 O O . VAL A 1 230 ? -2.942 -0.116 -4.256 1.00 74.69 230 VAL A O 1
ATOM 1672 N N . GLU A 1 231 ? -5.067 0.122 -3.593 1.00 78.69 231 GLU A N 1
ATOM 1673 C CA . GLU A 1 231 ? -5.641 -0.276 -4.888 1.00 78.69 231 GLU A CA 1
ATOM 1674 C C . GLU A 1 231 ? -5.248 0.687 -6.016 1.00 78.69 231 GLU A C 1
ATOM 1676 O O . GLU A 1 231 ? -4.848 0.241 -7.095 1.00 78.69 231 GLU A O 1
ATOM 1681 N N . LEU A 1 232 ? -5.292 2.001 -5.768 1.00 74.94 232 LEU A N 1
ATOM 1682 C CA . LEU A 1 232 ? -4.858 3.008 -6.741 1.00 74.94 232 LEU A CA 1
ATOM 1683 C C . LEU A 1 232 ? -3.371 2.857 -7.091 1.00 74.94 232 LEU A C 1
ATOM 1685 O O . LEU A 1 232 ? -3.011 2.899 -8.272 1.00 74.94 232 LEU A O 1
ATOM 1689 N N . LEU A 1 233 ? -2.519 2.623 -6.090 1.00 69.25 233 LEU A N 1
ATOM 1690 C CA . LEU A 1 233 ? -1.087 2.382 -6.285 1.00 69.25 233 LEU A CA 1
ATOM 1691 C C . LEU A 1 233 ? -0.812 1.078 -7.045 1.00 69.25 233 LEU A C 1
ATOM 1693 O O . LEU A 1 233 ? 0.080 1.033 -7.900 1.00 69.25 233 LEU A O 1
ATOM 1697 N N . SER A 1 234 ? -1.587 0.023 -6.784 1.00 73.56 234 SER A N 1
ATOM 1698 C CA . SER A 1 234 ? -1.500 -1.233 -7.534 1.00 73.56 234 SER A CA 1
ATOM 1699 C C . SER A 1 234 ? -1.875 -1.016 -8.999 1.00 73.56 234 SER A C 1
ATOM 1701 O O . SER A 1 234 ? -1.107 -1.376 -9.889 1.00 73.56 234 SER A O 1
ATOM 1703 N N . ALA A 1 235 ? -2.994 -0.334 -9.263 1.00 73.75 235 ALA A N 1
ATOM 1704 C CA . ALA A 1 235 ? -3.446 -0.036 -10.618 1.00 73.75 235 ALA A CA 1
ATOM 1705 C C . ALA A 1 235 ? -2.444 0.839 -11.392 1.00 73.75 235 ALA A C 1
ATOM 1707 O O . ALA A 1 235 ? -2.208 0.619 -12.582 1.00 73.75 235 ALA A O 1
ATOM 1708 N N . GLN A 1 236 ? -1.818 1.821 -10.735 1.00 66.44 236 GLN A N 1
ATOM 1709 C CA . GLN A 1 236 ? -0.725 2.591 -11.334 1.00 66.44 236 GLN A CA 1
ATOM 1710 C C . GLN A 1 236 ? 0.501 1.721 -11.615 1.00 66.44 236 GLN A C 1
ATOM 1712 O O . GLN A 1 236 ? 1.083 1.815 -12.694 1.00 66.44 236 GLN A O 1
ATOM 1717 N N . THR A 1 237 ? 0.873 0.839 -10.687 1.00 71.56 237 THR A N 1
ATOM 1718 C CA . THR A 1 23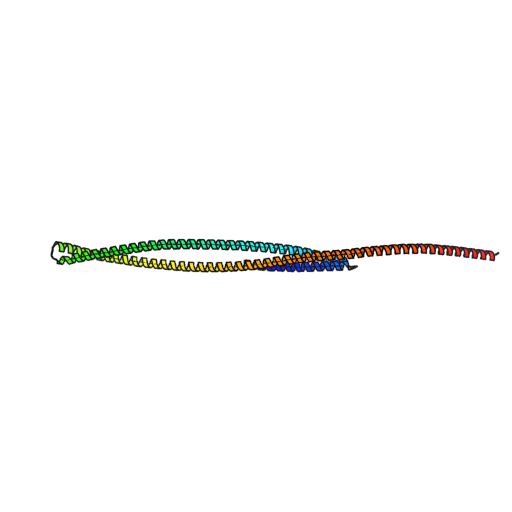7 ? 2.001 -0.082 -10.869 1.00 71.56 237 THR A CA 1
ATOM 1719 C C . THR A 1 237 ? 1.778 -1.014 -12.061 1.00 71.56 237 THR A C 1
ATOM 1721 O O . THR A 1 237 ? 2.702 -1.239 -12.842 1.00 71.56 237 THR A O 1
ATOM 1724 N N . ASP A 1 238 ? 0.559 -1.508 -12.259 1.00 75.38 238 ASP A N 1
ATOM 1725 C CA . ASP A 1 238 ? 0.226 -2.350 -13.410 1.00 75.38 238 ASP A CA 1
ATOM 1726 C C . ASP A 1 238 ? 0.269 -1.571 -14.731 1.00 75.38 238 ASP A C 1
ATOM 1728 O O . ASP A 1 238 ? 0.780 -2.085 -15.730 1.00 75.38 238 ASP A O 1
ATOM 1732 N N . LYS A 1 239 ? -0.153 -0.298 -14.734 1.00 76.12 239 LYS A N 1
ATOM 1733 C CA . LYS A 1 239 ? 0.046 0.595 -15.889 1.00 76.12 239 LYS A CA 1
ATOM 1734 C C . LYS A 1 239 ? 1.530 0.776 -16.208 1.00 76.12 239 LYS A C 1
ATOM 1736 O O . LYS A 1 239 ? 1.910 0.613 -17.365 1.00 76.12 239 LYS A O 1
ATOM 1741 N N . PHE A 1 240 ? 2.367 1.040 -15.200 1.00 68.81 240 PHE A N 1
ATOM 1742 C CA . PHE A 1 240 ? 3.813 1.192 -15.390 1.00 68.81 240 PHE A CA 1
ATOM 1743 C C . PHE A 1 240 ? 4.479 -0.085 -15.913 1.00 68.81 240 PHE A C 1
ATOM 1745 O O . PHE A 1 240 ? 5.335 -0.017 -16.794 1.00 68.81 240 PHE A O 1
ATOM 1752 N N . LYS A 1 241 ? 4.065 -1.264 -15.435 1.00 74.00 241 LYS A N 1
ATOM 1753 C CA . LYS A 1 241 ? 4.532 -2.546 -15.988 1.00 74.00 241 LYS A CA 1
ATOM 1754 C C . LYS A 1 241 ? 4.149 -2.699 -17.459 1.00 74.00 241 LYS A C 1
ATOM 1756 O O . LYS A 1 241 ? 4.972 -3.145 -18.255 1.00 74.00 241 LYS A O 1
ATOM 1761 N N . GLY A 1 242 ? 2.927 -2.310 -17.825 1.00 73.50 242 GLY A N 1
ATOM 1762 C CA . GLY A 1 242 ? 2.462 -2.317 -19.211 1.00 73.50 242 GLY A CA 1
ATOM 1763 C C . GLY A 1 242 ? 3.302 -1.410 -20.112 1.00 73.50 242 GLY A C 1
ATOM 1764 O O . GLY A 1 242 ? 3.786 -1.857 -21.153 1.00 73.50 242 GLY A O 1
ATOM 1765 N N . THR A 1 243 ? 3.546 -0.168 -19.685 1.00 76.00 243 THR A N 1
ATOM 1766 C CA . THR A 1 243 ? 4.378 0.782 -20.440 1.00 76.00 243 THR A CA 1
ATOM 1767 C C . THR A 1 243 ? 5.828 0.318 -20.540 1.00 76.00 243 THR A C 1
ATOM 1769 O O . THR A 1 243 ? 6.421 0.414 -21.610 1.00 76.00 243 THR A O 1
ATOM 1772 N N . LEU A 1 244 ? 6.391 -0.253 -19.469 1.00 75.19 244 LEU A N 1
ATOM 1773 C CA . LEU A 1 244 ? 7.752 -0.796 -19.469 1.00 75.19 244 LEU A CA 1
ATOM 1774 C C . LEU A 1 244 ? 7.890 -1.976 -20.441 1.00 75.19 244 LEU A C 1
ATOM 1776 O O . LEU A 1 244 ? 8.852 -2.052 -21.206 1.00 75.19 244 LEU A O 1
ATOM 1780 N N . ALA A 1 245 ? 6.913 -2.885 -20.453 1.00 77.75 245 ALA A N 1
ATOM 1781 C CA . ALA A 1 245 ? 6.888 -4.002 -21.391 1.00 77.75 245 ALA A CA 1
ATOM 1782 C C . ALA A 1 245 ? 6.783 -3.523 -22.849 1.00 77.75 245 ALA A C 1
ATOM 1784 O O . ALA A 1 245 ? 7.428 -4.095 -23.731 1.00 77.75 245 ALA A O 1
ATOM 1785 N N . GLN A 1 246 ? 6.001 -2.471 -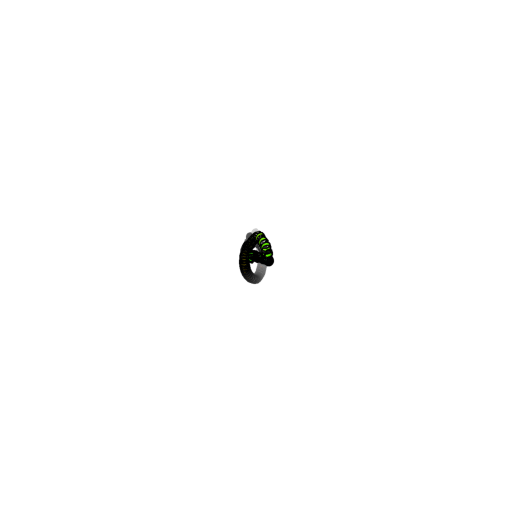23.108 1.00 80.81 246 GLN A N 1
ATOM 1786 C CA . GLN A 1 246 ? 5.900 -1.866 -24.433 1.00 80.81 246 GLN A CA 1
ATOM 1787 C C . GLN A 1 246 ? 7.221 -1.209 -24.853 1.00 80.81 246 GLN A C 1
ATOM 1789 O O . GLN A 1 246 ? 7.735 -1.536 -25.920 1.00 80.81 246 GLN A O 1
ATOM 1794 N N . ALA A 1 247 ? 7.822 -0.387 -23.990 1.00 70.38 247 ALA A N 1
ATOM 1795 C CA . ALA A 1 247 ? 9.110 0.256 -24.253 1.00 70.38 247 ALA A CA 1
ATOM 1796 C C . ALA A 1 247 ? 10.227 -0.773 -24.505 1.00 70.38 247 ALA A C 1
ATOM 1798 O O . ALA A 1 247 ? 11.054 -0.605 -25.399 1.00 70.38 247 ALA A O 1
ATOM 1799 N N . THR A 1 248 ? 10.213 -1.895 -23.778 1.00 76.31 248 THR A N 1
ATOM 1800 C CA . THR A 1 248 ? 11.170 -2.997 -23.973 1.00 76.31 248 THR A CA 1
ATOM 1801 C C . THR A 1 248 ? 10.999 -3.660 -25.344 1.00 76.31 248 THR A C 1
ATOM 1803 O O . THR A 1 248 ? 11.986 -3.957 -26.019 1.00 76.31 248 THR A O 1
ATOM 1806 N N . LYS A 1 249 ? 9.754 -3.868 -25.797 1.00 84.00 249 LYS A N 1
ATOM 1807 C CA . LYS A 1 249 ? 9.469 -4.397 -27.143 1.00 84.00 249 LYS A CA 1
ATOM 1808 C C . LYS A 1 249 ? 9.879 -3.419 -28.241 1.00 84.00 249 LYS A C 1
ATOM 1810 O O . LYS A 1 249 ? 10.490 -3.835 -29.220 1.00 84.00 249 LYS A O 1
ATOM 1815 N N . GLU A 1 250 ? 9.560 -2.138 -28.082 1.00 78.88 250 GLU A N 1
ATOM 1816 C CA . GLU A 1 250 ? 9.947 -1.089 -29.030 1.00 78.88 250 GLU A CA 1
ATOM 1817 C C . GLU A 1 250 ? 11.470 -0.986 -29.140 1.00 78.88 250 GLU A C 1
ATOM 1819 O O . GLU A 1 250 ? 12.002 -0.965 -30.248 1.00 78.88 250 GLU A O 1
ATOM 1824 N N . ARG A 1 251 ? 12.185 -1.055 -28.011 1.00 78.31 251 ARG A N 1
ATOM 1825 C CA . ARG A 1 251 ? 13.648 -1.118 -27.990 1.00 78.31 251 ARG A CA 1
ATOM 1826 C C . ARG A 1 251 ? 14.187 -2.324 -28.759 1.00 78.31 251 ARG A C 1
ATOM 1828 O O . ARG A 1 251 ? 15.070 -2.153 -29.592 1.00 78.31 251 ARG A O 1
ATOM 1835 N N . ALA A 1 252 ? 13.661 -3.523 -28.512 1.00 80.31 252 ALA A N 1
ATOM 1836 C CA . ALA A 1 252 ? 14.102 -4.725 -29.220 1.00 80.31 252 ALA A CA 1
ATOM 1837 C C . ALA A 1 252 ? 13.870 -4.619 -30.740 1.00 80.31 252 ALA A C 1
ATOM 1839 O O . ALA A 1 252 ? 14.705 -5.055 -31.534 1.00 80.31 252 ALA A O 1
ATOM 1840 N N . ASN A 1 253 ? 12.762 -3.997 -31.156 1.00 86.44 253 ASN A N 1
ATOM 1841 C CA . ASN A 1 253 ? 12.481 -3.740 -32.567 1.00 86.44 253 ASN A CA 1
ATOM 1842 C C . ASN A 1 253 ? 13.465 -2.730 -33.172 1.00 86.44 253 ASN A C 1
ATOM 1844 O O . ASN A 1 253 ? 14.007 -2.986 -34.245 1.00 86.44 253 ASN A O 1
ATOM 1848 N N . LEU A 1 254 ? 13.743 -1.624 -32.477 1.00 79.94 254 LEU A N 1
ATOM 1849 C CA . LEU A 1 254 ? 14.708 -0.618 -32.927 1.00 79.94 254 LEU A CA 1
ATOM 1850 C C . LEU A 1 254 ? 16.131 -1.185 -33.020 1.00 79.94 254 LEU A C 1
ATOM 1852 O O . LEU A 1 254 ? 16.831 -0.911 -33.992 1.00 79.94 254 LEU A O 1
ATOM 1856 N N . GLU A 1 255 ? 16.550 -2.017 -32.062 1.00 78.69 255 GLU A N 1
ATOM 1857 C CA . GLU A 1 255 ? 17.842 -2.718 -32.114 1.00 78.69 255 GLU A CA 1
ATOM 1858 C C . GLU A 1 255 ? 17.917 -3.657 -33.329 1.00 78.69 255 GLU A C 1
ATOM 1860 O O . GLU A 1 255 ? 18.922 -3.671 -34.045 1.00 78.69 255 GLU A O 1
ATOM 1865 N N . LYS A 1 256 ? 16.833 -4.386 -33.627 1.00 87.94 256 LYS A N 1
ATOM 1866 C CA . LYS A 1 256 ? 16.753 -5.250 -34.812 1.00 87.94 256 LYS A CA 1
ATOM 1867 C C . LYS A 1 256 ? 16.827 -4.453 -36.118 1.00 87.94 256 LYS A C 1
ATOM 1869 O O . LYS A 1 256 ? 17.537 -4.856 -37.038 1.00 87.94 256 LYS A O 1
ATOM 1874 N N . GLU A 1 257 ? 16.125 -3.325 -36.211 1.00 85.69 257 GLU A N 1
ATOM 1875 C CA . GLU A 1 257 ? 16.201 -2.442 -37.379 1.00 85.69 257 GLU A CA 1
ATOM 1876 C C . GLU A 1 257 ? 17.597 -1.841 -37.562 1.00 85.69 257 GLU A C 1
ATOM 1878 O O . GLU A 1 257 ? 18.101 -1.784 -38.685 1.00 85.69 257 GLU A O 1
ATOM 1883 N N . ALA A 1 258 ? 18.238 -1.417 -36.471 1.00 79.56 258 ALA A N 1
ATOM 1884 C CA . ALA A 1 258 ? 19.591 -0.880 -36.504 1.00 79.56 258 ALA A CA 1
ATOM 1885 C C . ALA A 1 258 ? 20.601 -1.930 -36.993 1.00 79.56 258 ALA A C 1
ATOM 1887 O O . ALA A 1 258 ? 21.437 -1.612 -37.840 1.00 79.56 258 ALA A O 1
ATOM 1888 N N . MET A 1 259 ? 20.489 -3.185 -36.537 1.00 83.25 259 MET A N 1
ATOM 1889 C CA . MET A 1 259 ? 21.323 -4.283 -37.042 1.00 83.25 259 MET A CA 1
ATOM 1890 C C . MET A 1 259 ? 21.123 -4.511 -38.540 1.00 83.25 259 MET A C 1
ATOM 1892 O O . MET A 1 259 ? 22.106 -4.571 -39.274 1.00 83.25 259 MET A O 1
ATOM 1896 N N . LEU A 1 260 ? 19.875 -4.569 -39.015 1.00 89.12 260 LEU A N 1
ATOM 1897 C CA . LEU A 1 260 ? 19.588 -4.761 -40.441 1.00 89.12 260 LEU A CA 1
ATOM 1898 C C . LEU A 1 260 ? 20.159 -3.625 -41.303 1.00 89.12 260 LEU A C 1
ATOM 1900 O O . LEU A 1 260 ? 20.734 -3.879 -42.363 1.00 89.12 260 LEU A O 1
ATOM 1904 N N . ARG A 1 261 ? 20.060 -2.368 -40.848 1.00 87.12 261 ARG A N 1
ATOM 1905 C CA . ARG A 1 261 ? 20.687 -1.231 -41.545 1.00 87.12 261 ARG A CA 1
ATOM 1906 C C . ARG A 1 261 ? 22.211 -1.330 -41.534 1.00 87.12 261 ARG A C 1
ATOM 1908 O O . ARG A 1 261 ? 22.834 -1.084 -42.564 1.00 87.12 261 ARG A O 1
ATOM 1915 N N . ALA A 1 262 ? 22.810 -1.719 -40.408 1.00 81.38 262 ALA A N 1
ATOM 1916 C CA . ALA A 1 262 ? 24.254 -1.910 -40.301 1.00 81.38 262 ALA A CA 1
ATOM 1917 C C . ALA A 1 262 ? 24.758 -3.034 -41.225 1.00 81.38 262 ALA A C 1
ATOM 1919 O O . ALA A 1 262 ? 25.788 -2.876 -41.879 1.00 81.38 262 ALA A O 1
ATOM 1920 N N . GLU A 1 263 ? 24.022 -4.141 -41.341 1.00 87.00 263 GLU A N 1
ATOM 1921 C CA . GLU A 1 263 ? 24.319 -5.227 -42.283 1.00 87.00 263 GLU A CA 1
ATOM 1922 C C . GLU A 1 263 ? 24.201 -4.775 -43.745 1.00 87.00 263 GLU A C 1
ATOM 1924 O O . GLU A 1 263 ? 25.065 -5.110 -44.566 1.00 87.00 263 GLU A O 1
ATOM 1929 N N . GLY A 1 264 ? 23.186 -3.965 -44.066 1.00 89.12 264 GLY A N 1
ATOM 1930 C CA . GLY A 1 264 ? 23.038 -3.331 -45.377 1.00 89.12 264 GLY A CA 1
ATOM 1931 C C . GLY A 1 264 ? 24.238 -2.449 -45.723 1.00 89.12 264 GLY A C 1
ATOM 1932 O O . GLY A 1 264 ? 24.903 -2.675 -46.735 1.00 89.12 264 GLY A O 1
ATOM 1933 N N . MET A 1 265 ? 24.595 -1.518 -44.833 1.00 86.56 265 MET A N 1
ATOM 1934 C CA . MET A 1 265 ? 25.761 -0.642 -45.009 1.00 86.56 265 MET A CA 1
ATOM 1935 C C . MET A 1 265 ? 27.069 -1.429 -45.121 1.00 86.56 265 MET A C 1
ATOM 1937 O O . MET A 1 265 ? 27.910 -1.126 -45.969 1.00 86.56 265 MET A O 1
ATOM 1941 N N . ARG A 1 266 ? 27.245 -2.482 -44.315 1.00 88.00 266 ARG A N 1
ATOM 1942 C CA . ARG A 1 266 ? 28.414 -3.366 -44.401 1.00 88.00 266 ARG A CA 1
ATOM 1943 C C . ARG A 1 266 ? 28.504 -4.040 -45.768 1.00 88.00 266 ARG A C 1
ATOM 1945 O O . ARG A 1 266 ? 29.590 -4.105 -46.338 1.00 88.00 266 ARG A O 1
ATOM 1952 N N . SER A 1 267 ? 27.383 -4.515 -46.302 1.00 89.12 267 SER A N 1
ATOM 1953 C CA . SER A 1 267 ? 27.329 -5.150 -47.623 1.00 89.12 267 SER A CA 1
ATOM 1954 C C . SER A 1 267 ? 27.671 -4.159 -48.739 1.00 89.12 267 SER A C 1
ATOM 1956 O O . SER A 1 267 ? 28.462 -4.472 -49.629 1.00 89.12 267 SER A O 1
ATOM 1958 N N . GLU A 1 268 ? 27.152 -2.931 -48.663 1.00 88.38 268 GLU A N 1
ATOM 1959 C CA . GLU A 1 268 ? 27.502 -1.857 -49.599 1.00 88.38 268 GLU A CA 1
ATOM 1960 C C . GLU A 1 268 ? 28.988 -1.488 -49.543 1.00 88.38 268 GLU A C 1
ATOM 1962 O O . GLU A 1 268 ? 29.626 -1.324 -50.586 1.00 88.38 268 GLU A O 1
ATOM 1967 N N . LEU A 1 269 ? 29.559 -1.383 -48.339 1.00 89.25 269 LEU A N 1
ATOM 1968 C CA . LEU A 1 269 ? 30.984 -1.114 -48.153 1.00 89.25 269 LEU A CA 1
ATOM 1969 C C . LEU A 1 269 ? 31.847 -2.244 -48.717 1.00 89.25 269 LEU A C 1
ATOM 1971 O O . LEU A 1 269 ? 32.802 -1.960 -49.433 1.00 89.25 269 LEU A O 1
ATOM 1975 N N . MET A 1 270 ? 31.489 -3.507 -48.475 1.00 88.69 270 MET A N 1
ATOM 1976 C CA . MET A 1 270 ? 32.203 -4.657 -49.043 1.00 88.69 270 MET A CA 1
ATOM 1977 C C . MET A 1 270 ? 32.178 -4.640 -50.576 1.00 88.69 270 MET A C 1
ATOM 1979 O O . MET A 1 270 ? 33.207 -4.869 -51.210 1.00 88.69 270 MET A O 1
ATOM 1983 N N . ASN A 1 271 ? 31.041 -4.291 -51.186 1.00 91.88 271 ASN A N 1
ATOM 1984 C CA . ASN A 1 271 ? 30.942 -4.146 -52.640 1.00 91.88 271 ASN A CA 1
ATOM 1985 C C . ASN A 1 271 ? 31.823 -3.004 -53.171 1.00 91.88 271 ASN A C 1
ATOM 1987 O O . ASN A 1 271 ? 32.489 -3.165 -54.195 1.00 91.88 271 ASN A O 1
ATOM 1991 N N . LYS A 1 272 ? 31.864 -1.860 -52.474 1.00 89.69 272 LYS A N 1
ATOM 1992 C CA . LYS A 1 272 ? 32.747 -0.737 -52.832 1.00 89.69 272 LYS A CA 1
ATOM 1993 C C . LYS A 1 272 ? 34.222 -1.114 -52.713 1.00 89.69 272 LYS A C 1
ATOM 1995 O O . LYS A 1 272 ? 34.982 -0.798 -53.621 1.00 89.69 272 LYS A O 1
ATOM 2000 N N . VAL A 1 273 ? 34.614 -1.801 -51.638 1.00 90.56 273 VAL A N 1
ATOM 2001 C CA . VAL A 1 273 ? 35.991 -2.285 -51.441 1.00 90.56 273 VAL A CA 1
ATOM 2002 C C . VAL A 1 273 ? 36.390 -3.208 -52.584 1.00 90.56 273 VAL A C 1
ATOM 2004 O O . VAL A 1 273 ? 37.397 -2.948 -53.231 1.00 90.56 273 VAL A O 1
ATOM 2007 N N . LYS A 1 274 ? 35.556 -4.198 -52.915 1.00 93.81 274 LYS A N 1
ATOM 2008 C CA . LYS A 1 274 ? 35.831 -5.119 -54.023 1.00 93.81 274 LYS A CA 1
ATOM 2009 C C . LYS A 1 274 ? 36.016 -4.389 -55.358 1.00 93.81 274 LYS A C 1
ATOM 2011 O O . LYS A 1 274 ? 36.948 -4.677 -56.100 1.00 93.81 274 LYS A O 1
ATOM 2016 N N . LYS A 1 275 ? 35.161 -3.404 -55.654 1.00 92.19 275 LYS A N 1
ATOM 2017 C CA . LYS A 1 275 ? 35.290 -2.593 -56.872 1.00 92.19 275 LYS A CA 1
ATOM 2018 C C . LYS A 1 275 ? 36.594 -1.786 -56.888 1.00 92.19 275 LYS A C 1
ATOM 2020 O O . LYS A 1 275 ? 37.264 -1.729 -57.912 1.00 92.19 275 LYS A O 1
ATOM 2025 N N . LEU A 1 276 ? 36.968 -1.187 -55.757 1.00 88.94 276 LEU A N 1
ATOM 2026 C CA . LEU A 1 276 ? 38.226 -0.448 -55.630 1.00 88.94 276 LEU A CA 1
ATOM 2027 C C . LEU A 1 276 ? 39.451 -1.365 -55.758 1.00 88.94 276 LEU A C 1
ATOM 2029 O O . LEU A 1 276 ? 40.450 -0.951 -56.335 1.00 88.94 276 LEU A O 1
ATOM 2033 N N . GLU A 1 277 ? 39.386 -2.600 -55.260 1.00 90.31 277 GLU A N 1
ATOM 2034 C CA . GLU A 1 277 ? 40.439 -3.608 -55.446 1.00 90.31 277 GLU A CA 1
ATOM 2035 C C . GLU A 1 277 ? 40.600 -3.992 -56.924 1.00 90.31 277 GLU A C 1
ATOM 2037 O O . GLU A 1 277 ? 41.724 -4.081 -57.421 1.00 90.31 277 GLU A O 1
ATOM 2042 N N . GLU A 1 278 ? 39.490 -4.163 -57.650 1.00 92.62 278 GLU A N 1
ATOM 2043 C CA . GLU A 1 278 ? 39.498 -4.405 -59.097 1.00 92.62 278 GLU A CA 1
ATOM 2044 C C . GLU A 1 278 ? 40.107 -3.212 -59.858 1.00 92.62 278 GLU A C 1
ATOM 2046 O O . GLU A 1 278 ? 41.015 -3.395 -60.675 1.00 92.62 278 GLU A O 1
ATOM 2051 N N . GLU A 1 279 ? 39.674 -1.984 -59.551 1.00 90.75 279 GLU A N 1
ATOM 2052 C CA . GLU A 1 279 ? 40.215 -0.749 -60.136 1.00 90.75 279 GLU A CA 1
ATOM 2053 C C . GLU A 1 279 ? 41.719 -0.600 -59.845 1.00 90.75 279 GLU A C 1
ATOM 2055 O O . GLU A 1 279 ? 42.505 -0.364 -60.767 1.00 90.75 279 GLU A O 1
ATOM 2060 N N . LEU A 1 280 ? 42.154 -0.828 -58.602 1.00 89.50 280 LEU A N 1
ATOM 2061 C CA . LEU A 1 280 ? 43.567 -0.791 -58.214 1.00 89.50 280 LEU A CA 1
ATOM 2062 C C . LEU A 1 280 ? 44.388 -1.848 -58.964 1.00 89.50 280 LEU A C 1
ATOM 2064 O O . LEU A 1 280 ? 45.479 -1.548 -59.449 1.00 89.50 280 LEU A O 1
ATOM 2068 N N . GLY A 1 281 ? 43.856 -3.063 -59.119 1.00 91.25 281 GLY A N 1
ATOM 2069 C CA . GLY A 1 281 ? 44.491 -4.123 -59.898 1.00 91.25 281 GLY A CA 1
ATOM 2070 C C . GLY A 1 281 ? 44.681 -3.738 -61.369 1.00 91.25 281 GLY A C 1
ATOM 2071 O O . GLY A 1 281 ? 45.744 -3.990 -61.943 1.00 91.25 281 GLY A O 1
ATOM 2072 N N . THR A 1 282 ? 43.689 -3.085 -61.987 1.00 92.12 282 THR A N 1
ATOM 2073 C CA . THR A 1 282 ? 43.821 -2.580 -63.367 1.00 92.12 282 THR A CA 1
ATOM 2074 C C . THR A 1 282 ? 44.840 -1.448 -63.479 1.00 92.12 282 THR A C 1
ATOM 2076 O O . THR A 1 282 ? 45.665 -1.466 -64.394 1.00 92.12 282 THR A O 1
ATOM 2079 N N . ALA A 1 283 ? 44.843 -0.510 -62.527 1.00 88.31 283 ALA A N 1
ATOM 2080 C CA . ALA A 1 283 ? 45.798 0.591 -62.488 1.00 88.31 283 ALA A CA 1
ATOM 2081 C C . ALA A 1 283 ? 47.235 0.082 -62.295 1.00 88.31 283 ALA A C 1
ATOM 2083 O O . ALA A 1 283 ? 48.145 0.547 -62.979 1.00 88.31 283 ALA A O 1
ATOM 2084 N N . SER A 1 284 ? 47.435 -0.922 -61.435 1.00 88.94 284 SER A N 1
ATOM 2085 C CA . SER A 1 284 ? 48.748 -1.537 -61.221 1.00 88.94 284 SER A CA 1
ATOM 2086 C C . SER A 1 284 ? 49.282 -2.199 -62.492 1.00 88.94 284 SER A C 1
ATOM 2088 O O . SER A 1 284 ? 50.431 -1.975 -62.862 1.00 88.94 284 SER A O 1
ATOM 2090 N N . LYS A 1 285 ? 48.444 -2.950 -63.222 1.00 91.25 285 LYS A N 1
ATOM 2091 C CA . LYS A 1 285 ? 48.837 -3.543 -64.514 1.00 91.25 285 LYS A CA 1
ATOM 2092 C C . LYS A 1 285 ? 49.156 -2.480 -65.567 1.00 91.25 285 LYS A C 1
ATOM 2094 O O . LYS A 1 285 ? 50.085 -2.645 -66.354 1.00 91.25 285 LYS A O 1
ATOM 2099 N N . ALA A 1 286 ? 48.388 -1.390 -65.598 1.00 89.81 286 ALA A N 1
ATOM 2100 C CA . ALA A 1 286 ? 48.648 -0.277 -66.506 1.00 89.81 286 ALA A CA 1
ATOM 2101 C C . ALA A 1 286 ? 49.988 0.407 -66.193 1.00 89.81 286 ALA A C 1
ATOM 2103 O O . ALA A 1 286 ? 50.727 0.748 -67.117 1.00 89.81 286 ALA A O 1
ATOM 2104 N N . LEU A 1 287 ? 50.322 0.555 -64.907 1.00 89.00 287 LEU A N 1
ATOM 2105 C CA . LEU A 1 287 ? 51.605 1.088 -64.462 1.00 89.00 287 LEU A CA 1
ATOM 2106 C C . LEU A 1 287 ? 52.767 0.172 -64.869 1.00 89.00 287 LEU A C 1
ATOM 2108 O O . LEU A 1 287 ? 53.729 0.662 -65.449 1.00 89.00 287 LEU A O 1
ATOM 2112 N N . GLU A 1 288 ? 52.662 -1.142 -64.648 1.00 90.12 288 GLU A N 1
ATOM 2113 C CA . GLU A 1 288 ? 53.670 -2.119 -65.096 1.00 90.12 288 GLU A CA 1
ATOM 2114 C C . GLU A 1 288 ? 53.876 -2.091 -66.619 1.00 90.12 288 GLU A C 1
ATOM 2116 O O . GLU A 1 288 ? 55.001 -2.149 -67.114 1.00 90.12 288 GLU A O 1
ATOM 2121 N N . ALA A 1 289 ? 52.795 -1.956 -67.391 1.00 91.25 289 ALA A N 1
ATOM 2122 C CA . ALA A 1 289 ? 52.894 -1.826 -68.840 1.00 91.25 289 ALA A CA 1
ATOM 2123 C C . ALA A 1 289 ? 53.567 -0.506 -69.260 1.00 91.25 289 ALA A C 1
ATOM 2125 O O . ALA A 1 289 ? 54.321 -0.480 -70.234 1.00 91.25 289 ALA A O 1
ATOM 2126 N N . ALA A 1 290 ? 53.301 0.592 -68.547 1.00 87.94 290 ALA A N 1
ATOM 2127 C CA . ALA A 1 290 ? 53.926 1.884 -68.809 1.00 87.94 290 ALA A CA 1
ATOM 2128 C C . ALA A 1 290 ? 55.428 1.861 -68.495 1.00 87.94 290 ALA A C 1
ATOM 2130 O O . ALA A 1 290 ? 56.221 2.292 -69.333 1.00 87.94 290 ALA A O 1
ATOM 2131 N N . THR A 1 291 ? 55.829 1.291 -67.355 1.00 89.62 291 THR A N 1
ATOM 2132 C CA . THR A 1 291 ? 57.247 1.159 -66.985 1.00 89.62 291 THR A CA 1
ATOM 2133 C C . THR A 1 291 ? 58.000 0.242 -67.948 1.00 89.62 291 THR A C 1
ATOM 2135 O O . THR A 1 291 ? 59.118 0.563 -68.349 1.00 89.62 291 THR A O 1
ATOM 2138 N N . ALA A 1 292 ? 57.381 -0.849 -68.414 1.00 90.62 292 ALA A N 1
ATOM 2139 C CA . ALA A 1 292 ? 57.968 -1.713 -69.440 1.00 90.62 292 ALA A CA 1
ATOM 2140 C C . ALA A 1 292 ? 58.177 -0.982 -70.781 1.00 90.62 292 ALA A C 1
ATOM 2142 O O . ALA A 1 292 ? 59.218 -1.144 -71.420 1.00 90.62 292 ALA A O 1
ATOM 2143 N N . ARG A 1 293 ? 57.214 -0.149 -71.205 1.00 90.44 293 ARG A N 1
ATOM 2144 C CA . ARG A 1 293 ? 57.345 0.684 -72.415 1.00 90.44 293 ARG A CA 1
ATOM 2145 C C . ARG A 1 293 ? 58.448 1.727 -72.279 1.00 90.44 293 ARG A C 1
ATOM 2147 O O . ARG A 1 293 ? 59.181 1.952 -73.236 1.00 90.44 293 ARG A O 1
ATOM 2154 N N . GLU A 1 294 ? 58.570 2.352 -71.113 1.00 88.94 294 GLU A N 1
ATOM 2155 C CA . GLU A 1 294 ? 59.627 3.326 -70.843 1.00 88.94 294 GLU A CA 1
ATOM 2156 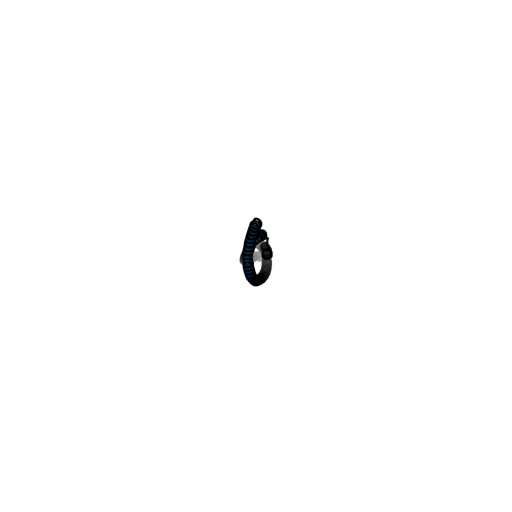C C . GLU A 1 294 ? 61.013 2.672 -70.878 1.00 88.94 294 GLU A C 1
ATOM 2158 O O . GLU A 1 294 ? 61.907 3.178 -71.557 1.00 88.94 294 GLU A O 1
ATOM 2163 N N . ALA A 1 295 ? 61.167 1.500 -70.254 1.00 89.75 295 ALA A N 1
ATOM 2164 C CA . ALA A 1 295 ? 62.403 0.724 -70.317 1.00 89.75 295 ALA A CA 1
ATOM 2165 C C . ALA A 1 295 ? 62.772 0.349 -71.764 1.00 89.75 295 ALA A C 1
ATOM 2167 O O . ALA A 1 295 ? 63.922 0.518 -72.173 1.00 89.75 295 ALA A O 1
ATOM 2168 N N . ALA A 1 296 ? 61.801 -0.096 -72.570 1.00 89.38 296 ALA A N 1
ATOM 2169 C CA . ALA A 1 296 ? 62.020 -0.385 -73.987 1.00 89.38 296 ALA A CA 1
ATOM 2170 C C . ALA A 1 296 ? 62.466 0.869 -74.764 1.00 89.38 296 ALA A C 1
ATOM 2172 O O . ALA A 1 296 ? 63.485 0.838 -75.457 1.00 89.38 296 ALA A O 1
ATOM 2173 N N . ALA A 1 297 ? 61.780 1.999 -74.578 1.00 89.19 297 ALA A N 1
ATOM 2174 C CA . ALA A 1 297 ? 62.151 3.264 -75.208 1.00 89.19 297 ALA A CA 1
ATOM 2175 C C . ALA A 1 297 ? 63.557 3.737 -74.793 1.00 89.19 297 ALA A C 1
ATOM 2177 O O . ALA A 1 297 ? 64.289 4.306 -75.606 1.00 89.19 297 ALA A O 1
ATOM 2178 N N . GLU A 1 298 ? 63.977 3.495 -73.549 1.00 88.94 298 GLU A N 1
ATOM 2179 C CA . GLU A 1 298 ? 65.337 3.804 -73.105 1.00 88.94 298 GLU A CA 1
ATOM 2180 C C . GLU A 1 298 ? 66.382 2.928 -73.812 1.00 88.94 298 GLU A C 1
ATOM 2182 O O . GLU A 1 298 ? 67.428 3.435 -74.229 1.00 88.94 298 GLU A O 1
ATOM 2187 N N . THR A 1 299 ? 66.100 1.635 -74.013 1.00 91.00 299 THR A N 1
ATOM 2188 C CA . THR A 1 299 ? 67.000 0.750 -74.772 1.00 91.00 299 THR A CA 1
ATOM 2189 C C . THR A 1 299 ? 67.151 1.185 -76.230 1.00 91.00 299 THR A C 1
ATOM 2191 O O . THR A 1 299 ? 68.278 1.248 -76.725 1.00 91.00 299 THR A O 1
ATOM 2194 N N . GLU A 1 300 ? 66.060 1.586 -76.889 1.00 90.06 300 GLU A N 1
ATOM 2195 C CA . GLU A 1 300 ? 66.099 2.135 -78.249 1.00 90.06 300 GLU A CA 1
ATOM 2196 C C . GLU A 1 300 ? 66.903 3.437 -78.307 1.00 90.06 300 GLU A C 1
ATOM 2198 O O . GLU A 1 300 ? 67.787 3.582 -79.153 1.00 90.06 300 GLU A O 1
ATOM 2203 N N . ARG A 1 301 ? 66.678 4.367 -77.365 1.00 89.56 301 ARG A N 1
ATOM 2204 C CA . ARG A 1 301 ? 67.460 5.614 -77.270 1.00 89.56 301 ARG A CA 1
ATOM 2205 C C . ARG A 1 301 ? 68.952 5.337 -77.112 1.00 89.56 301 ARG A C 1
ATOM 2207 O O . ARG A 1 301 ? 69.757 5.999 -77.764 1.00 89.56 301 ARG A O 1
ATOM 2214 N N . ARG A 1 302 ? 69.339 4.365 -76.277 1.00 88.81 302 ARG A N 1
ATOM 2215 C CA . ARG A 1 302 ? 70.748 3.955 -76.128 1.00 88.81 302 ARG A CA 1
ATOM 2216 C C . ARG A 1 302 ? 71.313 3.382 -77.428 1.00 88.81 302 ARG A C 1
ATOM 2218 O O . ARG A 1 302 ? 72.451 3.704 -77.761 1.00 88.81 302 ARG A O 1
ATOM 2225 N N . GLY A 1 303 ? 70.528 2.592 -78.163 1.00 90.44 303 GLY A N 1
ATOM 2226 C CA . GLY A 1 303 ? 70.887 2.092 -79.494 1.00 90.44 303 GLY A CA 1
ATOM 2227 C C . GLY A 1 303 ? 71.162 3.229 -80.478 1.00 90.44 303 GLY A C 1
ATOM 2228 O O . GLY A 1 303 ? 72.269 3.339 -80.992 1.00 90.44 303 GLY A O 1
ATOM 2229 N N . VAL A 1 304 ? 70.213 4.158 -80.630 1.00 90.25 304 VAL A N 1
ATOM 2230 C CA . VAL A 1 304 ? 70.357 5.328 -81.515 1.00 90.25 304 VAL A CA 1
ATOM 2231 C C . VAL A 1 304 ? 71.566 6.187 -81.135 1.00 90.25 304 VAL A C 1
ATOM 2233 O O . VAL A 1 304 ? 72.302 6.648 -82.005 1.00 90.25 304 VAL A O 1
ATOM 2236 N N . LEU A 1 305 ? 71.808 6.403 -79.837 1.00 88.19 305 LEU A N 1
ATOM 2237 C CA . LEU A 1 305 ? 72.984 7.143 -79.372 1.00 88.19 305 LEU A CA 1
ATOM 2238 C C . LEU A 1 305 ? 74.296 6.431 -79.726 1.00 88.19 305 LEU A C 1
ATOM 2240 O O . LEU A 1 305 ? 75.279 7.102 -80.053 1.00 88.19 305 LEU A O 1
ATOM 2244 N N . LYS A 1 306 ? 74.318 5.095 -79.680 1.00 90.25 306 LYS A N 1
ATOM 2245 C CA . LYS A 1 306 ? 75.473 4.291 -80.087 1.00 90.25 306 LYS A CA 1
ATOM 2246 C C . LYS A 1 306 ? 75.710 4.396 -81.595 1.00 90.25 306 LYS A C 1
ATOM 2248 O O . LYS A 1 306 ? 76.829 4.721 -81.988 1.00 90.25 306 LYS A O 1
ATOM 2253 N N . ASP A 1 307 ? 74.670 4.235 -82.408 1.00 89.44 307 ASP A N 1
ATOM 2254 C CA . ASP A 1 307 ? 74.752 4.359 -83.869 1.00 89.44 307 ASP A CA 1
ATOM 2255 C C . ASP A 1 307 ? 75.220 5.764 -84.281 1.00 89.44 307 ASP A C 1
ATOM 2257 O O . ASP A 1 307 ? 76.086 5.922 -85.142 1.00 89.44 307 ASP A O 1
ATOM 2261 N N . LEU A 1 308 ? 74.720 6.809 -83.610 1.00 87.25 308 LEU A N 1
ATOM 2262 C CA . LEU A 1 308 ? 75.162 8.189 -83.822 1.00 87.25 308 LEU A CA 1
ATOM 2263 C C . LEU A 1 308 ? 76.647 8.376 -83.465 1.00 87.25 308 LEU A C 1
ATOM 2265 O O . LEU A 1 308 ? 77.367 9.097 -84.159 1.00 87.25 308 LEU A O 1
ATOM 2269 N N . ALA A 1 309 ? 77.120 7.752 -82.383 1.00 87.19 309 ALA A N 1
ATOM 2270 C CA . ALA A 1 309 ? 78.524 7.805 -81.984 1.00 87.19 309 ALA A CA 1
ATOM 2271 C C . ALA A 1 309 ? 79.435 7.070 -82.984 1.00 87.19 309 ALA A C 1
ATOM 2273 O O . ALA A 1 309 ? 80.506 7.579 -83.322 1.00 87.19 309 ALA A O 1
ATOM 2274 N N . GLU A 1 310 ? 79.005 5.914 -83.492 1.00 87.69 310 GLU A N 1
ATOM 2275 C CA . GLU A 1 310 ? 79.709 5.166 -84.540 1.00 87.69 310 GLU A CA 1
ATOM 2276 C C . GLU A 1 310 ? 79.749 5.951 -85.858 1.00 87.69 310 GLU A C 1
ATOM 2278 O O . GLU A 1 310 ? 80.824 6.119 -86.436 1.00 87.69 310 GLU A O 1
ATOM 2283 N N . ALA A 1 311 ? 78.630 6.548 -86.278 1.00 86.50 311 ALA A N 1
ATOM 2284 C CA . ALA A 1 311 ? 78.571 7.412 -87.456 1.00 86.50 311 ALA A CA 1
ATOM 2285 C C . ALA A 1 311 ? 79.491 8.640 -87.328 1.00 86.50 311 ALA A C 1
ATOM 2287 O O . ALA A 1 311 ? 80.157 9.026 -88.292 1.00 86.50 311 ALA A O 1
ATOM 2288 N N . ARG A 1 312 ? 79.582 9.245 -86.133 1.00 86.75 312 ARG A N 1
ATOM 2289 C CA . ARG A 1 312 ? 80.535 10.336 -85.864 1.00 86.75 312 ARG A CA 1
ATOM 2290 C C . ARG A 1 312 ? 81.983 9.875 -86.011 1.00 86.75 312 ARG A C 1
ATOM 2292 O O . ARG A 1 312 ? 82.746 10.570 -86.678 1.00 86.75 312 ARG A O 1
ATOM 2299 N N . ARG A 1 313 ? 82.347 8.711 -85.459 1.00 87.06 313 ARG A N 1
ATOM 2300 C CA . ARG A 1 313 ? 83.694 8.131 -85.618 1.00 87.06 313 ARG A CA 1
ATOM 2301 C C . ARG A 1 313 ? 84.019 7.846 -87.082 1.00 87.06 313 ARG A C 1
ATOM 2303 O O . ARG A 1 313 ? 85.049 8.307 -87.557 1.00 87.06 313 ARG A O 1
ATOM 2310 N N . ALA A 1 314 ? 83.120 7.192 -87.816 1.00 83.62 314 ALA A N 1
ATOM 2311 C CA . ALA A 1 314 ? 83.303 6.920 -89.243 1.00 83.62 314 ALA A CA 1
ATOM 2312 C C . ALA A 1 314 ? 83.451 8.216 -90.064 1.00 83.62 314 ALA A C 1
ATOM 2314 O O . ALA A 1 314 ? 84.287 8.309 -90.967 1.00 83.62 314 ALA A O 1
ATOM 2315 N N . GLY A 1 315 ? 82.685 9.258 -89.725 1.00 85.69 315 GLY A N 1
ATOM 2316 C CA . GLY A 1 315 ? 82.813 10.583 -90.331 1.00 85.69 315 GLY A CA 1
ATOM 2317 C C . GLY A 1 315 ? 84.122 11.304 -89.976 1.00 85.69 315 GLY A C 1
ATOM 2318 O O . GLY A 1 315 ? 84.645 12.067 -90.787 1.00 85.69 315 GLY A O 1
ATOM 2319 N N . GLU A 1 316 ? 84.674 11.095 -88.781 1.00 84.00 316 GLU A N 1
ATOM 2320 C CA . GLU A 1 316 ? 85.999 11.596 -88.390 1.00 84.00 316 GLU A CA 1
ATOM 2321 C C . GLU A 1 316 ? 87.132 10.837 -89.088 1.00 84.00 316 GLU A C 1
ATOM 2323 O O . GLU A 1 316 ? 88.070 11.461 -89.580 1.00 84.00 316 GLU A O 1
ATOM 2328 N N . GLU A 1 317 ? 87.035 9.512 -89.187 1.00 83.00 317 GLU A N 1
ATOM 2329 C CA . GLU A 1 317 ? 87.980 8.668 -89.924 1.00 83.00 317 GLU A CA 1
ATOM 2330 C C . GLU A 1 317 ? 87.993 9.019 -91.412 1.00 83.00 317 GLU A C 1
ATOM 2332 O O . GLU A 1 317 ? 89.061 9.231 -91.982 1.00 83.00 317 GLU A O 1
ATOM 2337 N N . SER A 1 318 ? 86.818 9.206 -92.018 1.00 80.81 318 SER A N 1
ATOM 2338 C CA . SER A 1 318 ? 86.691 9.672 -93.404 1.00 80.81 318 SER A CA 1
ATOM 2339 C C . SER A 1 318 ? 87.327 11.052 -93.598 1.00 80.81 318 SER A C 1
ATOM 2341 O O . SER A 1 318 ? 88.019 11.283 -94.588 1.00 80.81 318 SER A O 1
ATOM 2343 N N . ARG A 1 319 ? 87.160 11.971 -92.633 1.00 80.00 319 ARG A N 1
ATOM 2344 C CA . ARG A 1 319 ? 87.820 13.289 -92.652 1.00 80.00 319 ARG A CA 1
ATOM 2345 C C . ARG A 1 319 ? 89.341 13.185 -92.522 1.00 80.00 319 ARG A C 1
ATOM 2347 O O . ARG A 1 319 ? 90.046 13.888 -93.241 1.00 80.00 319 ARG A O 1
ATOM 2354 N N . LYS A 1 320 ? 89.858 12.297 -91.666 1.00 79.06 320 LYS A N 1
ATOM 2355 C CA . LYS A 1 320 ? 91.302 12.018 -91.550 1.00 79.06 320 LYS A CA 1
ATOM 2356 C C . LYS A 1 320 ? 91.872 11.389 -92.827 1.00 79.06 320 LYS A C 1
ATOM 2358 O O . LYS A 1 320 ? 92.967 11.761 -93.248 1.00 79.06 320 LYS A O 1
ATOM 2363 N N . ALA A 1 321 ? 91.132 10.484 -93.467 1.00 75.44 321 ALA A N 1
ATOM 2364 C CA . ALA A 1 321 ? 91.508 9.871 -94.741 1.00 75.44 321 ALA A CA 1
ATOM 2365 C C . ALA A 1 321 ? 91.544 10.903 -95.885 1.00 75.44 321 ALA A C 1
ATOM 2367 O O . ALA A 1 321 ? 92.492 10.937 -96.662 1.00 75.44 321 ALA A O 1
ATOM 2368 N N . LEU A 1 322 ? 90.558 11.804 -95.947 1.00 73.56 322 LEU A N 1
ATOM 2369 C CA . LEU A 1 322 ? 90.542 12.926 -96.893 1.00 73.56 322 LEU A CA 1
ATOM 2370 C C . LEU A 1 322 ? 91.708 13.899 -96.672 1.00 73.56 322 LEU A C 1
ATOM 2372 O O . LEU A 1 322 ? 92.311 14.348 -97.642 1.00 73.56 322 LEU A O 1
ATOM 2376 N N . ALA A 1 323 ? 92.046 14.210 -95.418 1.00 72.38 323 ALA A N 1
ATOM 2377 C CA . ALA A 1 323 ? 93.192 15.062 -95.102 1.00 72.38 323 ALA A CA 1
ATOM 2378 C C . ALA A 1 323 ? 94.519 14.416 -95.543 1.00 72.38 323 ALA A C 1
ATOM 2380 O O . ALA A 1 323 ? 95.314 15.050 -96.225 1.00 72.38 323 ALA A O 1
ATOM 2381 N N . THR A 1 324 ? 94.714 13.125 -95.258 1.00 71.75 324 THR A N 1
ATOM 2382 C CA . THR A 1 324 ? 95.921 12.387 -95.684 1.00 71.75 324 THR A CA 1
ATOM 2383 C C . THR A 1 324 ? 96.009 12.158 -97.196 1.00 71.75 324 THR A C 1
ATOM 2385 O O . THR A 1 324 ? 97.113 12.066 -97.723 1.00 71.75 324 THR A O 1
ATOM 2388 N N . ALA A 1 325 ? 94.882 12.083 -97.911 1.00 66.00 325 ALA A N 1
ATOM 2389 C CA . ALA A 1 325 ? 94.855 12.036 -99.375 1.00 66.00 325 ALA A CA 1
ATOM 2390 C C . ALA A 1 325 ? 95.139 13.398 -100.034 1.00 66.00 325 ALA A C 1
ATOM 2392 O O . ALA A 1 325 ? 95.572 13.428 -101.178 1.00 66.00 325 ALA A O 1
ATOM 2393 N N . ARG A 1 326 ? 94.892 14.511 -99.332 1.00 66.06 326 ARG A N 1
ATOM 2394 C CA . ARG A 1 326 ? 95.178 15.875 -99.806 1.00 66.06 326 ARG A CA 1
ATOM 2395 C C . ARG A 1 326 ? 96.654 16.266 -99.651 1.00 66.06 326 ARG A C 1
ATOM 2397 O O . ARG A 1 326 ? 97.113 17.138 -100.380 1.00 66.06 326 ARG A O 1
ATOM 2404 N N . ASP A 1 327 ? 97.363 15.630 -98.721 1.00 61.81 327 ASP A N 1
ATOM 2405 C CA . ASP A 1 327 ? 98.788 15.865 -98.447 1.00 61.81 327 ASP A CA 1
ATOM 2406 C C . ASP A 1 327 ? 99.737 14.976 -99.287 1.00 61.81 327 ASP A C 1
ATOM 2408 O O . ASP A 1 327 ? 100.957 15.096 -99.166 1.00 61.81 327 ASP A O 1
ATOM 2412 N N . LYS A 1 328 ? 99.196 14.082 -100.128 1.00 52.66 328 LYS A N 1
ATOM 2413 C CA . LYS A 1 328 ? 99.938 13.280 -101.120 1.00 52.66 328 LYS A CA 1
ATOM 2414 C C . LYS A 1 328 ? 99.794 13.869 -102.516 1.00 52.66 328 LYS A C 1
ATOM 2416 O O . LYS A 1 328 ? 100.791 13.786 -103.265 1.00 52.66 328 LYS A O 1
#

Organism: Chrysotila carterae (NCBI:txid13221)

Secondary structure (DSSP, 8-state):
-HHHHHHHHHHHHHHHHHHHHHHHHHHHHHHHHHHHHHHHH-SS-HHHHHHHHHHHHHHHHHHHHHHHHHHHHHHHHHHHHHHHHHHHHHHHHHHHHHHHHHHHHHHHHHHHHHHHHHHHHHHHHHHHHHHHHHHHHHHHHHHHHHHHHHGGGG--HHHHHHHHHHHHHHHHHHHHHHHHHHHHHHHHHHHHHHHHHHHHHHHHHHHHHHHHHHHHHHHHHHHHHHHHHHHHHHHHHHHHHHHHHHHHHHHHHHHHHHHHHHHHHHHHHHHHHHHHHHHHHHHHHHHHHHHHHHHHHHHHHHHHHHHHHHHHHHHHHHHHHHHHHH--

Foldseek 3Di:
DVVLVVLVVVLVVLVVVLVVLVVVLVVLVVVLVVLVVVCVVDDDDNPVSVVSNVVSVVVNVVSVVVNVVSVVVSVVSVVVSVVVVVVVVVVVVVVVVVLVVVVVVLVVVVVVLVVVVVVVVVVLVVVLVVLVVVLVVLVVLLVVLVVLLVCLVVDDPVSVVSNVVSVVVNVVSVVVNVVSVVVSVVSVVVVVVVVVVVVVVVVVSVVVVVVSVVVVVVVVVVVVVVVVVVVVVVVVVVVVVVVVVVVVVVVVVVVVVVVVVVVVVVVVVVVVVVVVVVVVVVVVVVVVVVVVVVVVVVVVVVVVVVVVVVVVVVVVVVVVVVVVVVVD